Protein AF-A0A4Q7Y1H4-F1 (afdb_monomer_lite)

Structure (mmCIF, N/CA/C/O backbone):
data_AF-A0A4Q7Y1H4-F1
#
_entry.id   AF-A0A4Q7Y1H4-F1
#
loop_
_atom_site.group_PDB
_atom_site.id
_atom_site.type_symbol
_atom_site.label_atom_id
_atom_site.label_alt_id
_atom_site.label_comp_id
_atom_site.label_asym_id
_atom_site.label_entity_id
_atom_site.label_seq_id
_atom_site.pdbx_PDB_ins_code
_atom_site.Cartn_x
_atom_site.Cartn_y
_atom_site.Cartn_z
_atom_site.occupancy
_atom_site.B_iso_or_equiv
_atom_site.auth_seq_id
_atom_site.auth_comp_id
_atom_site.auth_asym_id
_atom_site.auth_atom_id
_atom_site.pdbx_PDB_model_num
ATOM 1 N N . MET A 1 1 ? 22.087 -11.534 32.969 1.00 39.31 1 MET A N 1
ATOM 2 C CA . MET A 1 1 ? 20.812 -12.083 32.464 1.00 39.31 1 MET A CA 1
ATOM 3 C C . MET A 1 1 ? 20.820 -11.939 30.952 1.00 39.31 1 MET A C 1
ATOM 5 O O . MET A 1 1 ? 20.678 -10.832 30.457 1.00 39.31 1 MET A O 1
ATOM 9 N N . SER A 1 2 ? 21.146 -13.026 30.251 1.00 43.75 2 SER A N 1
ATOM 10 C CA . SER A 1 2 ? 21.292 -13.069 28.792 1.00 43.75 2 SER A CA 1
ATOM 11 C C . SER A 1 2 ? 19.959 -13.494 28.181 1.00 43.75 2 SER A C 1
ATOM 13 O O . SER A 1 2 ? 19.421 -14.529 28.574 1.00 43.75 2 SER A O 1
ATOM 15 N N . ALA A 1 3 ? 19.403 -12.687 27.278 1.00 41.72 3 ALA A N 1
ATOM 16 C CA . ALA A 1 3 ? 18.187 -13.036 26.556 1.00 41.72 3 ALA A CA 1
ATOM 17 C C . ALA A 1 3 ? 18.523 -14.087 25.488 1.00 41.72 3 ALA A C 1
ATOM 19 O O . ALA A 1 3 ? 19.268 -13.815 24.545 1.00 41.72 3 ALA A O 1
ATOM 20 N N . ALA A 1 4 ? 17.988 -15.295 25.658 1.00 44.00 4 ALA A N 1
ATOM 21 C CA . ALA A 1 4 ? 18.065 -16.349 24.657 1.00 44.00 4 ALA A CA 1
ATOM 22 C C . ALA A 1 4 ? 17.335 -15.901 23.378 1.00 44.00 4 ALA A C 1
ATOM 24 O O . ALA A 1 4 ? 16.190 -15.453 23.435 1.00 44.00 4 ALA A O 1
ATOM 25 N N . ARG A 1 5 ? 18.010 -15.996 22.226 1.00 46.94 5 ARG A N 1
ATOM 26 C CA . ARG A 1 5 ? 17.416 -15.729 20.908 1.00 46.94 5 ARG A CA 1
ATOM 27 C C . ARG A 1 5 ? 16.532 -16.903 20.470 1.00 46.94 5 ARG A C 1
ATOM 29 O O . ARG A 1 5 ? 16.862 -18.057 20.729 1.00 46.94 5 ARG A O 1
ATOM 36 N N . ASP A 1 6 ? 15.432 -16.578 19.795 1.00 50.38 6 ASP A N 1
ATOM 37 C CA . ASP A 1 6 ? 14.450 -17.516 19.236 1.00 50.38 6 ASP A CA 1
ATOM 38 C C . ASP A 1 6 ? 15.092 -18.417 18.150 1.00 50.38 6 ASP A C 1
ATOM 40 O O . ASP A 1 6 ? 15.647 -17.895 17.175 1.00 50.38 6 ASP A O 1
ATOM 44 N N . PRO A 1 7 ? 15.024 -19.758 18.276 1.00 44.44 7 PRO A N 1
ATOM 45 C CA . PRO A 1 7 ? 15.653 -20.702 17.348 1.00 44.44 7 PRO A CA 1
ATOM 46 C C . PRO A 1 7 ? 15.017 -20.742 15.948 1.00 44.44 7 PRO A C 1
ATOM 48 O O . PRO A 1 7 ? 15.552 -21.396 15.054 1.00 44.44 7 PRO A O 1
ATOM 51 N N . ARG A 1 8 ? 13.910 -20.029 15.705 1.00 48.75 8 ARG A N 1
ATOM 52 C CA . ARG A 1 8 ? 13.270 -19.965 14.378 1.00 48.75 8 ARG A CA 1
ATOM 53 C C . ARG A 1 8 ? 14.008 -19.087 13.361 1.00 48.75 8 ARG A C 1
ATOM 55 O O . ARG A 1 8 ? 13.683 -19.147 12.181 1.00 48.75 8 ARG A O 1
ATOM 62 N N . PHE A 1 9 ? 15.025 -18.331 13.781 1.00 45.72 9 PHE A N 1
ATOM 63 C CA . PHE A 1 9 ? 15.788 -17.421 12.912 1.00 45.72 9 PHE A CA 1
ATOM 64 C C . PHE A 1 9 ? 17.183 -17.934 12.496 1.00 45.72 9 PHE A C 1
ATOM 66 O O . PHE A 1 9 ? 17.971 -17.172 11.941 1.00 45.72 9 PHE A O 1
ATOM 73 N N . LEU A 1 10 ? 17.508 -19.214 12.725 1.00 45.69 10 LEU A N 1
ATOM 74 C CA . LEU A 1 10 ? 18.839 -19.789 12.450 1.00 45.69 10 LEU A CA 1
ATOM 75 C C . LEU A 1 10 ? 18.839 -20.883 11.366 1.00 45.69 10 LEU A C 1
ATOM 77 O O . LEU A 1 10 ? 19.361 -21.971 11.580 1.00 45.69 10 LEU A O 1
ATOM 81 N N . ARG A 1 11 ? 18.293 -20.608 10.177 1.00 52.97 11 ARG A N 1
ATOM 82 C CA . ARG A 1 11 ? 18.512 -21.460 8.986 1.00 52.97 11 ARG A CA 1
ATOM 83 C C . ARG A 1 11 ? 18.816 -20.627 7.746 1.00 52.97 11 ARG A C 1
ATOM 85 O O . ARG A 1 11 ? 18.012 -20.561 6.827 1.00 52.97 11 ARG A O 1
ATOM 92 N N . GLY A 1 12 ? 19.957 -19.946 7.750 1.00 42.75 12 GLY A N 1
ATOM 93 C CA . GLY A 1 12 ? 20.416 -19.190 6.579 1.00 42.75 12 GLY A CA 1
ATOM 94 C C . GLY A 1 12 ? 21.907 -19.306 6.273 1.00 42.75 12 GLY A C 1
ATOM 95 O O . GLY A 1 12 ? 22.340 -18.767 5.265 1.00 42.75 12 GLY A O 1
ATOM 96 N N . ALA A 1 13 ? 22.697 -19.981 7.116 1.00 44.09 13 ALA A N 1
ATOM 97 C CA . ALA A 1 13 ? 24.157 -19.992 6.983 1.00 44.09 13 ALA A CA 1
ATOM 98 C C . ALA A 1 13 ? 24.744 -21.300 6.418 1.00 44.09 13 ALA A C 1
ATOM 100 O O . ALA A 1 13 ? 25.906 -21.303 6.043 1.00 44.09 13 ALA A O 1
ATOM 101 N N . GLU A 1 14 ? 23.966 -22.381 6.297 1.00 45.53 14 GLU A N 1
ATOM 102 C CA . GLU A 1 14 ? 24.460 -23.680 5.785 1.00 45.53 14 GLU A CA 1
ATOM 103 C C . GLU A 1 14 ? 24.051 -23.972 4.328 1.00 45.53 14 GLU A C 1
ATOM 105 O O . GLU A 1 14 ? 24.288 -25.061 3.822 1.00 45.53 14 GLU A O 1
ATOM 110 N N . GLN A 1 15 ? 23.444 -23.010 3.623 1.00 48.12 15 GLN A N 1
ATOM 111 C CA . GLN A 1 15 ? 23.017 -23.175 2.221 1.00 48.12 15 GLN A CA 1
ATOM 112 C C . GLN A 1 15 ? 23.932 -22.480 1.200 1.00 48.12 15 GLN A C 1
ATOM 114 O O . GLN A 1 15 ? 23.637 -22.496 0.007 1.00 48.12 15 GLN A O 1
ATOM 119 N N . ALA A 1 16 ? 25.037 -21.878 1.649 1.00 48.56 16 ALA A N 1
ATOM 120 C CA . ALA A 1 16 ? 25.951 -21.138 0.779 1.00 48.56 16 ALA A CA 1
ATOM 121 C C . ALA A 1 16 ? 26.857 -22.040 -0.087 1.00 48.56 16 ALA A C 1
ATOM 123 O O . ALA A 1 16 ? 27.400 -21.558 -1.075 1.00 48.56 16 ALA A O 1
ATOM 124 N N . ASP A 1 17 ? 26.958 -23.339 0.216 1.00 51.78 17 ASP A N 1
ATOM 125 C CA . ASP A 1 17 ? 27.876 -24.264 -0.472 1.00 51.78 17 ASP A CA 1
ATOM 126 C C . ASP A 1 17 ? 27.234 -25.042 -1.644 1.00 51.78 17 ASP A C 1
ATOM 128 O O . ASP A 1 17 ? 27.848 -25.943 -2.209 1.00 51.78 17 ASP A O 1
ATOM 132 N N . ALA A 1 18 ? 25.997 -24.716 -2.038 1.00 55.88 18 ALA A N 1
ATOM 133 C CA . ALA A 1 18 ? 25.226 -25.498 -3.017 1.00 55.88 18 ALA A CA 1
ATOM 134 C C . ALA A 1 18 ? 25.245 -24.955 -4.461 1.00 55.88 18 ALA A C 1
ATOM 136 O O . ALA A 1 18 ? 24.427 -25.381 -5.278 1.00 55.88 18 ALA A O 1
ATOM 137 N N . TYR A 1 19 ? 26.137 -24.016 -4.792 1.00 58.09 19 TYR A N 1
ATOM 138 C CA . TYR A 1 19 ? 26.162 -23.373 -6.110 1.00 58.09 19 TYR A CA 1
ATOM 139 C C . TYR A 1 19 ? 27.551 -23.406 -6.752 1.00 58.09 19 TYR A C 1
ATOM 141 O O . TYR A 1 19 ? 28.560 -23.130 -6.106 1.00 58.09 19 TYR A O 1
ATOM 149 N N . ALA A 1 20 ? 27.589 -23.730 -8.045 1.00 68.44 20 ALA A N 1
ATOM 150 C CA . ALA A 1 20 ? 28.781 -23.633 -8.878 1.00 68.44 20 ALA A CA 1
ATOM 151 C C . ALA A 1 20 ? 29.190 -22.162 -9.100 1.00 68.44 20 ALA A C 1
ATOM 153 O O . ALA A 1 20 ? 28.420 -21.234 -8.847 1.00 68.44 20 ALA A O 1
ATOM 154 N N . ALA A 1 21 ? 30.403 -21.937 -9.617 1.00 69.88 21 ALA A N 1
ATOM 155 C CA . ALA A 1 21 ? 30.944 -20.595 -9.874 1.00 69.88 21 ALA A CA 1
ATOM 156 C C . ALA A 1 21 ? 30.109 -19.753 -10.865 1.00 69.88 21 ALA A C 1
ATOM 158 O O . ALA A 1 21 ? 30.250 -18.533 -10.904 1.00 69.88 21 ALA A O 1
ATOM 159 N N . ASP A 1 22 ? 29.243 -20.391 -11.653 1.00 69.00 22 ASP A N 1
ATOM 160 C CA . ASP A 1 22 ? 28.307 -19.767 -12.592 1.00 69.00 22 ASP A CA 1
ATOM 161 C C . ASP A 1 22 ? 26.877 -19.613 -12.031 1.00 69.00 22 ASP A C 1
ATOM 163 O O . ASP A 1 22 ? 25.984 -19.138 -12.733 1.00 69.00 22 ASP A O 1
ATOM 167 N N . GLY A 1 23 ? 26.650 -19.989 -10.769 1.00 71.56 23 GLY A N 1
ATOM 168 C CA . GLY A 1 23 ? 25.347 -19.919 -10.114 1.00 71.56 23 GLY A CA 1
ATOM 169 C C . GLY A 1 23 ? 24.403 -21.078 -10.446 1.00 71.56 23 GLY A C 1
ATOM 170 O O . GLY A 1 23 ? 23.220 -20.997 -10.109 1.00 71.56 23 GLY A O 1
ATOM 171 N N . ALA A 1 24 ? 24.878 -22.156 -11.077 1.00 69.31 24 ALA A N 1
ATOM 172 C CA . ALA A 1 24 ? 24.085 -23.372 -11.235 1.00 69.31 24 ALA A CA 1
ATOM 173 C C . ALA A 1 24 ? 23.983 -24.142 -9.901 1.00 69.31 24 ALA A C 1
ATOM 175 O O . ALA A 1 24 ? 24.981 -24.243 -9.180 1.00 69.31 24 ALA A O 1
ATOM 176 N N . PRO A 1 25 ? 22.808 -24.697 -9.550 1.00 68.75 25 PRO A N 1
ATOM 177 C CA . PRO A 1 25 ? 22.679 -25.550 -8.375 1.00 68.75 25 PRO A CA 1
ATOM 178 C C . PRO A 1 25 ? 23.510 -26.829 -8.553 1.00 68.75 25 PRO A C 1
ATOM 180 O O . PRO A 1 25 ? 23.514 -27.436 -9.627 1.00 68.75 25 PRO A O 1
ATOM 183 N N . LEU A 1 26 ? 24.202 -27.233 -7.489 1.00 73.25 26 LEU A N 1
ATOM 184 C CA . LEU A 1 26 ? 24.947 -28.486 -7.415 1.00 73.25 26 LEU A CA 1
ATOM 185 C C . LEU A 1 26 ? 24.058 -29.595 -6.840 1.00 73.25 26 LEU A C 1
ATOM 187 O O . LEU A 1 26 ? 23.377 -29.396 -5.833 1.00 73.25 26 LEU A O 1
ATOM 191 N N . VAL A 1 27 ? 24.114 -30.782 -7.443 1.00 76.25 27 VAL A N 1
ATOM 192 C CA . VAL A 1 27 ? 23.596 -32.029 -6.858 1.00 76.25 27 VAL A CA 1
ATOM 193 C C . VAL A 1 27 ? 24.771 -32.998 -6.798 1.00 76.25 27 VAL A C 1
ATOM 195 O O . VAL A 1 27 ? 25.426 -33.230 -7.809 1.00 76.25 27 VAL A O 1
ATOM 198 N N . ASP A 1 28 ? 25.100 -33.485 -5.601 1.00 80.56 28 ASP A N 1
ATOM 199 C CA . ASP A 1 28 ? 26.274 -34.337 -5.336 1.00 80.56 28 ASP A CA 1
ATOM 200 C C . ASP A 1 28 ? 27.623 -33.754 -5.813 1.00 80.56 28 ASP A C 1
ATOM 202 O O . ASP A 1 28 ? 28.561 -34.483 -6.124 1.00 80.56 28 ASP A O 1
ATOM 206 N N . GLY A 1 29 ? 27.741 -32.421 -5.836 1.00 80.00 29 GLY A N 1
ATOM 207 C CA . GLY A 1 29 ? 28.975 -31.713 -6.199 1.00 80.00 29 GLY A CA 1
ATOM 208 C C . GLY A 1 29 ? 29.175 -31.479 -7.699 1.00 80.00 29 GLY A C 1
ATOM 209 O O . GLY A 1 29 ? 30.154 -30.838 -8.070 1.00 80.00 29 GLY A O 1
ATOM 210 N N . GLU A 1 30 ? 28.241 -31.916 -8.547 1.00 68.75 30 GLU A N 1
ATOM 211 C CA . GLU A 1 30 ? 28.292 -31.699 -9.996 1.00 68.75 30 GLU A CA 1
ATOM 212 C C . GLU A 1 30 ? 27.247 -30.654 -10.446 1.00 68.75 30 GLU A C 1
ATOM 214 O O . GLU A 1 30 ? 26.120 -30.636 -9.932 1.00 68.75 30 GLU A O 1
ATOM 219 N N . PRO A 1 31 ? 27.590 -29.756 -11.392 1.00 66.12 31 PRO A N 1
ATOM 220 C CA . PRO A 1 31 ? 26.667 -28.752 -11.910 1.00 66.12 31 PRO A CA 1
ATOM 221 C C . PRO A 1 31 ? 25.562 -29.399 -12.746 1.00 66.12 31 PRO A C 1
ATOM 223 O O . PRO A 1 31 ? 25.819 -30.102 -13.726 1.00 66.12 31 PRO A O 1
ATOM 226 N N . VAL A 1 32 ? 24.308 -29.123 -12.380 1.00 69.44 32 VAL A N 1
ATOM 227 C CA . VAL A 1 32 ? 23.140 -29.615 -13.116 1.00 69.44 32 VAL A CA 1
ATOM 228 C C . VAL A 1 32 ? 23.041 -28.881 -14.456 1.00 69.44 32 VAL A C 1
ATOM 230 O O . VAL A 1 32 ? 22.768 -27.679 -14.505 1.00 69.44 32 VAL A O 1
ATOM 233 N N . ARG A 1 33 ? 23.247 -29.602 -15.565 1.00 62.19 33 ARG A N 1
ATOM 234 C CA . ARG A 1 33 ? 23.010 -29.076 -16.916 1.00 62.19 33 ARG A CA 1
ATOM 235 C C . ARG A 1 33 ? 21.522 -28.776 -17.107 1.00 62.19 33 ARG A C 1
ATOM 237 O O . ARG A 1 33 ? 20.655 -29.553 -16.713 1.00 62.19 33 ARG A O 1
ATOM 244 N N . ARG A 1 34 ? 21.220 -27.615 -17.696 1.00 51.75 34 ARG A N 1
ATOM 245 C CA . ARG A 1 34 ? 19.859 -27.043 -17.808 1.00 51.75 34 ARG A CA 1
ATOM 246 C C . ARG A 1 34 ? 18.886 -27.921 -18.608 1.00 51.75 34 ARG A C 1
ATOM 248 O O . ARG A 1 34 ? 17.677 -27.798 -18.457 1.00 51.75 34 ARG A O 1
ATOM 255 N N . ASP A 1 35 ? 19.432 -28.784 -19.444 1.00 54.84 35 ASP A N 1
ATOM 256 C CA . ASP A 1 35 ? 18.791 -29.758 -20.316 1.00 54.84 35 ASP A CA 1
ATOM 257 C C . ASP A 1 35 ? 18.497 -31.101 -19.614 1.00 54.84 35 ASP A C 1
ATOM 259 O O . ASP A 1 35 ? 17.620 -31.839 -20.061 1.00 54.84 35 ASP A O 1
ATOM 263 N N . ASP A 1 36 ? 19.118 -31.350 -18.456 1.00 49.16 36 ASP A N 1
ATOM 264 C CA . ASP A 1 36 ? 18.938 -32.556 -17.637 1.00 49.16 36 ASP A CA 1
ATOM 265 C C . ASP A 1 36 ? 18.030 -32.330 -16.414 1.00 49.16 36 ASP A C 1
ATOM 267 O O . ASP A 1 36 ? 17.755 -33.263 -15.655 1.00 49.16 36 ASP A O 1
ATOM 271 N N . ALA A 1 37 ? 17.492 -31.116 -16.233 1.00 52.69 37 ALA A N 1
ATOM 272 C CA . ALA A 1 37 ? 16.445 -30.824 -15.253 1.00 52.69 37 ALA A CA 1
ATOM 273 C C . ALA A 1 37 ? 15.099 -31.400 -15.727 1.00 52.69 37 ALA A C 1
ATOM 275 O O . ALA A 1 37 ? 14.127 -30.690 -15.995 1.00 52.69 37 ALA A O 1
ATOM 276 N N . GLY A 1 38 ? 15.052 -32.725 -15.859 1.00 46.00 38 GLY A N 1
ATOM 277 C CA . GLY A 1 38 ? 13.823 -33.469 -16.004 1.00 46.00 38 GLY A CA 1
ATOM 278 C C . GLY A 1 38 ? 12.922 -33.107 -14.838 1.00 46.00 38 GLY A C 1
ATOM 279 O O . GLY A 1 38 ? 13.196 -33.486 -13.702 1.00 46.00 38 GLY A O 1
ATOM 280 N N . PHE A 1 39 ? 11.842 -32.376 -15.126 1.00 55.44 39 PHE A N 1
ATOM 281 C CA . PHE A 1 39 ? 10.747 -32.208 -14.181 1.00 55.44 39 PHE A CA 1
ATOM 282 C C . PHE A 1 39 ? 10.451 -33.570 -13.567 1.00 55.44 39 PHE A C 1
ATOM 284 O O . PHE A 1 39 ? 10.223 -34.539 -14.314 1.00 55.44 39 PHE A O 1
ATOM 291 N N . SER A 1 40 ? 10.482 -33.638 -12.235 1.00 70.19 40 SER A N 1
ATOM 292 C CA . SER A 1 40 ? 10.091 -34.849 -11.529 1.00 70.19 40 SER A CA 1
ATOM 293 C C . SER A 1 40 ? 8.694 -35.251 -11.994 1.00 70.19 40 SER A C 1
ATOM 295 O O . SER A 1 40 ? 7.899 -34.409 -12.422 1.00 70.19 40 SER A O 1
ATOM 297 N N . GLU A 1 41 ? 8.371 -36.538 -11.944 1.00 62.38 41 GLU A N 1
ATOM 298 C CA . GLU A 1 41 ? 7.037 -37.005 -12.328 1.00 62.38 41 GLU A CA 1
ATOM 299 C C . GLU A 1 41 ? 5.939 -36.249 -11.559 1.00 62.38 41 GLU A C 1
ATOM 301 O O . GLU A 1 41 ? 4.934 -35.854 -12.143 1.00 62.38 41 GLU A O 1
ATOM 306 N N . THR A 1 42 ? 6.217 -35.877 -10.307 1.00 59.34 42 THR A N 1
ATOM 307 C CA . THR A 1 42 ? 5.396 -34.979 -9.488 1.00 59.34 42 THR A CA 1
ATOM 308 C C . THR A 1 42 ? 5.281 -33.568 -10.070 1.00 59.34 42 THR A C 1
ATOM 310 O O . THR A 1 42 ? 4.185 -33.028 -10.127 1.00 59.34 42 THR A O 1
ATOM 313 N N . GLN A 1 43 ? 6.363 -32.951 -10.551 1.00 57.91 43 GLN A N 1
ATOM 314 C CA . GLN A 1 43 ? 6.295 -31.627 -11.182 1.00 57.91 43 GLN A CA 1
ATOM 315 C C . GLN A 1 43 ? 5.588 -31.657 -12.544 1.00 57.91 43 GLN A C 1
ATOM 317 O O . GLN A 1 43 ? 4.899 -30.700 -12.888 1.00 57.91 43 GLN A O 1
ATOM 322 N N . ARG A 1 44 ? 5.690 -32.758 -13.302 1.00 65.19 44 ARG A N 1
ATOM 323 C CA . ARG A 1 44 ? 4.889 -32.959 -14.523 1.00 65.19 44 ARG A CA 1
ATOM 324 C C . ARG A 1 44 ? 3.414 -33.160 -14.192 1.00 65.19 44 ARG A C 1
ATOM 326 O O . ARG A 1 44 ? 2.567 -32.631 -14.901 1.00 65.19 44 ARG A O 1
ATOM 333 N N . GLN A 1 45 ? 3.107 -33.869 -13.106 1.00 61.69 45 GLN A N 1
ATOM 334 C CA . GLN A 1 45 ? 1.745 -34.018 -12.592 1.00 61.69 45 GLN A CA 1
ATOM 335 C C . GLN A 1 45 ? 1.178 -32.683 -12.095 1.00 61.69 45 GLN A C 1
ATOM 337 O O . GLN A 1 45 ? 0.018 -32.396 -12.361 1.00 61.69 45 GLN A O 1
ATOM 342 N N . TRP A 1 46 ? 1.990 -31.832 -11.460 1.00 53.91 46 TRP A N 1
ATOM 343 C CA . TRP A 1 46 ? 1.581 -30.485 -11.050 1.00 53.91 46 TRP A CA 1
ATOM 344 C C . TRP A 1 46 ? 1.375 -29.567 -12.255 1.00 53.91 46 TRP A C 1
ATOM 346 O O . TRP A 1 46 ? 0.323 -28.958 -12.355 1.00 53.91 46 TRP A O 1
ATOM 356 N N . ALA A 1 47 ? 2.292 -29.539 -13.228 1.00 54.22 47 ALA A N 1
ATOM 357 C CA . ALA A 1 47 ? 2.117 -28.767 -14.462 1.00 54.22 47 ALA A CA 1
ATOM 358 C C . ALA A 1 47 ? 0.935 -29.264 -15.325 1.00 54.22 47 ALA A C 1
ATOM 360 O O . ALA A 1 47 ? 0.315 -28.481 -16.042 1.00 54.22 47 ALA A O 1
ATOM 361 N N . ALA A 1 48 ? 0.596 -30.556 -15.250 1.00 56.97 48 ALA A N 1
ATOM 362 C CA . ALA A 1 48 ? -0.608 -31.112 -15.862 1.00 56.97 48 ALA A CA 1
ATOM 363 C C . ALA A 1 48 ? -1.888 -30.779 -15.070 1.00 56.97 48 ALA A C 1
ATOM 365 O O . ALA A 1 48 ? -2.938 -30.596 -15.684 1.00 56.97 48 ALA A O 1
ATOM 366 N N . ALA A 1 49 ? -1.804 -30.669 -13.739 1.00 54.59 49 ALA A N 1
ATOM 367 C CA . ALA A 1 49 ? -2.903 -30.273 -12.856 1.00 54.59 49 ALA A CA 1
ATOM 368 C C . ALA A 1 49 ? -3.161 -28.752 -12.843 1.00 54.59 49 ALA A C 1
ATOM 370 O O . ALA A 1 49 ? -4.280 -28.332 -12.564 1.00 54.59 49 ALA A O 1
ATOM 371 N N . ASP A 1 50 ? -2.164 -27.936 -13.201 1.00 43.78 50 ASP A N 1
ATOM 372 C CA . ASP A 1 50 ? -2.246 -26.467 -13.243 1.00 43.78 50 ASP A CA 1
ATOM 373 C C . ASP A 1 50 ? -2.932 -25.932 -14.516 1.00 43.78 50 ASP A C 1
ATOM 375 O O . ASP A 1 50 ? -3.182 -24.734 -14.669 1.00 43.78 50 ASP A O 1
ATOM 379 N N . ARG A 1 51 ? -3.359 -26.827 -15.419 1.00 48.44 51 ARG A N 1
ATOM 380 C CA . ARG A 1 51 ? -4.548 -26.545 -16.228 1.00 48.44 51 ARG A CA 1
ATOM 381 C C . ARG A 1 51 ? -5.746 -26.639 -15.298 1.00 48.44 51 ARG A C 1
ATOM 383 O O . ARG A 1 51 ? -6.431 -27.658 -15.275 1.00 48.44 51 ARG A O 1
ATOM 390 N N . PHE A 1 52 ? -6.006 -25.560 -14.562 1.00 50.91 52 PHE A N 1
ATOM 391 C CA . PHE A 1 52 ? -7.300 -25.333 -13.938 1.00 50.91 52 PHE A CA 1
ATOM 392 C C . PHE A 1 52 ? -8.361 -25.443 -15.034 1.00 50.91 52 PHE A C 1
ATOM 394 O O . PHE A 1 52 ? -8.629 -24.493 -15.774 1.00 50.91 52 PHE A O 1
ATOM 401 N N . TYR A 1 53 ? -8.944 -26.632 -15.171 1.00 51.28 53 TYR A N 1
ATOM 402 C CA . TYR A 1 53 ? -10.218 -26.804 -15.831 1.00 51.28 53 TYR A CA 1
ATOM 403 C C . TYR A 1 53 ? -11.221 -26.111 -14.917 1.00 51.28 53 TYR A C 1
ATOM 405 O O . TYR A 1 53 ? -11.800 -26.719 -14.022 1.00 51.28 53 TYR A O 1
ATOM 413 N N . VAL A 1 54 ? -11.335 -24.794 -15.073 1.00 58.00 54 VAL A N 1
ATOM 414 C CA . VAL A 1 54 ? -12.485 -24.074 -14.553 1.00 58.00 54 VAL A CA 1
ATOM 415 C C . VAL A 1 54 ? -13.635 -24.583 -15.391 1.00 58.00 54 VAL A C 1
ATOM 417 O O . VAL A 1 54 ? -13.621 -24.423 -16.617 1.00 58.00 54 VAL A O 1
ATOM 420 N N . ASP A 1 55 ? -14.575 -25.255 -14.738 1.00 79.44 55 ASP A N 1
ATOM 421 C CA . ASP A 1 55 ? -15.757 -25.750 -15.413 1.00 79.44 55 ASP A CA 1
ATOM 422 C C . ASP A 1 55 ? -16.373 -24.590 -16.230 1.00 79.44 55 ASP A C 1
ATOM 424 O O . ASP A 1 55 ? -16.504 -23.472 -15.712 1.00 79.44 55 ASP A O 1
ATOM 428 N N . PRO A 1 56 ? -16.679 -24.777 -17.527 1.00 83.06 56 PRO A N 1
ATOM 429 C CA . PRO A 1 56 ? -17.202 -23.702 -18.363 1.00 83.06 56 PRO A CA 1
ATOM 430 C C . PRO A 1 56 ? -18.453 -23.030 -17.778 1.00 83.06 56 PRO A C 1
ATOM 432 O O . PRO A 1 56 ? -18.651 -21.828 -17.988 1.00 83.06 56 PRO A O 1
ATOM 435 N N . GLU A 1 57 ? -19.273 -23.766 -17.022 1.00 86.00 57 GLU A N 1
ATOM 436 C CA . GLU A 1 57 ? -20.422 -23.228 -16.300 1.00 86.00 57 GLU A CA 1
ATOM 437 C C . GLU A 1 57 ? -19.992 -22.391 -15.092 1.00 86.00 57 GLU A C 1
ATOM 439 O O . GLU A 1 57 ? -20.539 -21.304 -14.899 1.00 86.00 57 GLU A O 1
ATOM 444 N N . GLU A 1 58 ? -18.974 -22.806 -14.332 1.00 75.62 58 GLU A N 1
ATOM 445 C CA . GLU A 1 58 ? -18.398 -22.000 -13.244 1.00 75.62 58 GLU A CA 1
ATOM 446 C C . GLU A 1 58 ? -17.764 -20.704 -13.768 1.00 75.62 58 GLU A C 1
ATOM 448 O O . GLU A 1 58 ? -18.004 -19.621 -13.225 1.00 75.62 58 GLU A O 1
ATOM 453 N N . ALA A 1 59 ? -17.028 -20.768 -14.880 1.00 72.56 59 ALA A N 1
ATOM 454 C CA . ALA A 1 59 ? -16.456 -19.591 -15.529 1.00 72.56 59 ALA A CA 1
ATOM 455 C C . ALA A 1 59 ? -17.550 -18.637 -16.049 1.00 72.56 59 ALA A C 1
ATOM 457 O O . ALA A 1 59 ? -17.438 -17.409 -15.931 1.00 72.56 59 ALA A O 1
ATOM 458 N N . ALA A 1 60 ? -18.634 -19.181 -16.611 1.00 86.44 60 ALA A N 1
ATOM 459 C CA . ALA A 1 60 ? -19.788 -18.400 -17.047 1.00 86.44 60 ALA A CA 1
ATOM 460 C C . ALA A 1 60 ? -20.553 -17.791 -15.859 1.00 86.44 60 ALA A C 1
ATOM 462 O O . ALA A 1 60 ? -20.965 -16.627 -15.924 1.00 86.44 60 ALA A O 1
ATOM 463 N N . ALA A 1 61 ? -20.701 -18.531 -14.758 1.00 82.25 61 ALA A N 1
ATOM 464 C CA . ALA A 1 61 ? -21.314 -18.064 -13.521 1.00 82.25 61 ALA A CA 1
ATOM 465 C C . ALA A 1 61 ? -20.494 -16.935 -12.884 1.00 82.25 61 ALA A C 1
ATOM 467 O O . ALA A 1 61 ? -21.071 -15.909 -12.520 1.00 82.25 61 ALA A O 1
ATOM 468 N N . ALA A 1 62 ? -19.164 -17.055 -12.848 1.00 70.50 62 ALA A N 1
ATOM 469 C CA . ALA A 1 62 ? -18.258 -16.012 -12.374 1.00 70.50 62 ALA A CA 1
ATOM 470 C C . ALA A 1 62 ? -18.367 -14.736 -13.224 1.00 70.50 62 ALA A C 1
ATOM 472 O O . ALA A 1 62 ? -18.532 -13.642 -12.683 1.00 70.50 62 ALA A O 1
ATOM 473 N N . LYS A 1 63 ? -18.396 -14.858 -14.561 1.00 83.38 63 LYS A N 1
ATOM 474 C CA . LYS A 1 63 ? -18.620 -13.713 -15.468 1.00 83.38 63 LYS A CA 1
ATOM 475 C C . LYS A 1 63 ? -19.995 -13.068 -15.266 1.00 83.38 63 LYS A C 1
ATOM 477 O O . LYS A 1 63 ? -20.115 -11.841 -15.268 1.00 83.38 63 LYS A O 1
ATOM 482 N N . LYS A 1 64 ? -21.047 -13.869 -15.066 1.00 84.25 64 LYS A N 1
ATOM 483 C CA . LYS A 1 64 ? -22.409 -13.378 -14.793 1.00 84.25 64 LYS A CA 1
ATOM 484 C C . LYS A 1 64 ? -22.492 -12.682 -13.432 1.00 84.25 64 LYS A C 1
ATOM 486 O O . LYS A 1 64 ? -23.122 -11.629 -13.338 1.00 84.25 64 LYS A O 1
ATOM 491 N N . ALA A 1 65 ? -21.829 -13.224 -12.412 1.00 71.44 65 ALA A N 1
ATOM 492 C CA . ALA A 1 65 ? -21.704 -12.614 -11.095 1.00 71.44 65 ALA A CA 1
ATOM 493 C C . ALA A 1 65 ? -20.948 -11.284 -11.185 1.00 71.44 65 ALA A C 1
ATOM 495 O O . ALA A 1 65 ? -21.472 -10.274 -10.733 1.00 71.44 65 ALA A O 1
ATOM 496 N N . GLN A 1 66 ? -19.799 -11.242 -11.864 1.00 68.06 66 GLN A N 1
ATOM 497 C CA . GLN A 1 66 ? -19.024 -10.019 -12.087 1.00 68.06 66 GLN A CA 1
ATOM 498 C C . GLN A 1 66 ? -19.849 -8.939 -12.809 1.00 68.06 66 GLN A C 1
ATOM 500 O O . GLN A 1 66 ? -19.843 -7.779 -12.403 1.00 68.06 66 GLN A O 1
ATOM 505 N N . LYS A 1 67 ? -20.620 -9.310 -13.841 1.00 82.94 67 LYS A N 1
ATOM 506 C CA . LYS A 1 67 ? -21.517 -8.383 -14.553 1.00 82.94 67 LYS A CA 1
ATOM 507 C C . LYS A 1 67 ? -22.659 -7.875 -13.664 1.00 82.94 67 LYS A C 1
ATOM 509 O O . LYS A 1 67 ? -22.993 -6.694 -13.718 1.00 82.94 67 LYS A O 1
ATOM 514 N N . ARG A 1 68 ? -23.257 -8.749 -12.847 1.00 76.81 68 ARG A N 1
ATOM 515 C CA . ARG A 1 68 ? -24.296 -8.376 -11.872 1.00 76.81 68 ARG A CA 1
ATOM 516 C C . ARG A 1 68 ? -23.737 -7.431 -10.806 1.00 76.81 68 ARG A C 1
ATOM 518 O O . ARG A 1 68 ? -24.393 -6.447 -10.491 1.00 76.81 68 ARG A O 1
ATOM 525 N N . TRP A 1 69 ? -22.534 -7.702 -10.306 1.00 62.06 69 TRP A N 1
ATOM 526 C CA . TRP A 1 69 ? -21.848 -6.861 -9.329 1.00 62.06 69 TRP A CA 1
ATOM 527 C C . TRP A 1 69 ? -21.511 -5.484 -9.887 1.00 62.06 69 TRP A C 1
ATOM 529 O O . TRP A 1 69 ? -21.817 -4.511 -9.216 1.00 62.06 69 TRP A O 1
ATOM 539 N N . ARG A 1 70 ? -21.013 -5.386 -11.129 1.00 70.81 70 ARG A N 1
ATOM 540 C CA . ARG A 1 70 ? -20.798 -4.089 -11.801 1.00 70.81 70 ARG A CA 1
ATOM 541 C C . ARG A 1 70 ? -22.072 -3.249 -11.871 1.00 70.81 70 ARG A C 1
ATOM 543 O O . ARG A 1 70 ? -22.058 -2.062 -11.588 1.00 70.81 70 ARG A O 1
ATOM 550 N N . ARG A 1 71 ? -23.206 -3.878 -12.184 1.00 77.06 71 ARG A N 1
ATOM 551 C CA . ARG A 1 71 ? -24.492 -3.174 -12.205 1.00 77.06 71 ARG A CA 1
ATOM 552 C C . ARG A 1 71 ? -24.925 -2.707 -10.808 1.00 77.06 71 ARG A C 1
ATOM 554 O O . ARG A 1 71 ? -25.392 -1.584 -10.672 1.00 77.06 71 ARG A O 1
ATOM 561 N N . ILE A 1 72 ? -24.764 -3.547 -9.784 1.00 69.94 72 ILE A N 1
ATOM 562 C CA . ILE A 1 72 ? -25.084 -3.182 -8.393 1.00 69.94 72 ILE A CA 1
ATOM 563 C C . ILE A 1 72 ? -24.147 -2.074 -7.896 1.00 69.94 72 ILE A C 1
ATOM 565 O O . ILE A 1 72 ? -24.613 -1.164 -7.220 1.00 69.94 72 ILE A O 1
ATOM 569 N N . SER A 1 73 ? -22.858 -2.110 -8.248 1.00 68.06 73 SER A N 1
ATOM 570 C CA . SER A 1 73 ? -21.910 -1.051 -7.899 1.00 68.06 73 SER A CA 1
ATOM 571 C C . SER A 1 73 ? -22.242 0.254 -8.607 1.00 68.06 73 SER A C 1
ATOM 573 O O . SER A 1 73 ? -22.174 1.291 -7.969 1.00 68.06 73 SER A O 1
ATOM 575 N N . ASP A 1 74 ? -22.675 0.226 -9.870 1.00 69.88 74 ASP A N 1
ATOM 576 C CA . ASP A 1 74 ? -23.085 1.436 -10.593 1.00 69.88 74 ASP A CA 1
ATOM 577 C C . ASP A 1 74 ? -24.368 2.042 -10.001 1.00 69.88 74 ASP A C 1
ATOM 579 O O . ASP A 1 74 ? -24.446 3.253 -9.798 1.00 69.88 74 ASP A O 1
ATOM 583 N N . GLU A 1 75 ? -25.359 1.210 -9.660 1.00 76.12 75 GLU A N 1
ATOM 584 C CA . GLU A 1 75 ? -26.596 1.639 -8.991 1.00 76.12 75 GLU A CA 1
ATOM 585 C C . GLU A 1 75 ? -26.311 2.169 -7.571 1.00 76.12 75 GLU A C 1
ATOM 587 O O . GLU A 1 75 ? -26.848 3.205 -7.177 1.00 76.12 75 GLU A O 1
ATOM 592 N N . PHE A 1 76 ? -25.414 1.519 -6.820 1.00 59.31 76 PHE A N 1
ATOM 593 C CA . PHE A 1 76 ? -24.970 1.969 -5.499 1.00 59.31 76 PHE A CA 1
ATOM 594 C C . PHE A 1 76 ? -24.155 3.260 -5.583 1.00 59.31 76 PHE A C 1
ATOM 596 O O . PHE A 1 76 ? -24.395 4.173 -4.804 1.00 59.31 76 PHE A O 1
ATOM 603 N N . ARG A 1 77 ? -23.250 3.392 -6.556 1.00 55.50 77 ARG A N 1
ATOM 604 C CA . ARG A 1 77 ? -22.456 4.602 -6.798 1.00 55.50 77 ARG A CA 1
ATOM 605 C C . ARG A 1 77 ? -23.347 5.764 -7.219 1.00 55.50 77 ARG A C 1
ATOM 607 O O . ARG A 1 77 ? -23.198 6.860 -6.692 1.00 55.50 77 ARG A O 1
ATOM 614 N N . ALA A 1 78 ? -24.339 5.524 -8.077 1.00 66.00 78 ALA A N 1
ATOM 615 C CA . ALA A 1 78 ? -25.363 6.510 -8.409 1.00 66.00 78 ALA A CA 1
ATOM 616 C C . ALA A 1 78 ? -26.199 6.907 -7.179 1.00 66.00 78 ALA A C 1
ATOM 618 O O . ALA A 1 78 ? -26.475 8.091 -6.990 1.00 66.00 78 ALA A O 1
ATOM 619 N N . ALA A 1 79 ? -26.554 5.954 -6.312 1.00 61.78 79 ALA A N 1
ATOM 620 C CA . ALA A 1 79 ? -27.282 6.225 -5.074 1.00 61.78 79 ALA A CA 1
ATOM 621 C C . ALA A 1 79 ? -26.429 6.999 -4.055 1.00 61.78 79 ALA A C 1
ATOM 623 O O . ALA A 1 79 ? -26.912 7.961 -3.469 1.00 61.78 79 ALA A O 1
ATOM 624 N N . VAL A 1 80 ? -25.153 6.648 -3.889 1.00 49.22 80 VAL A N 1
ATOM 625 C CA . VAL A 1 80 ? -24.189 7.357 -3.035 1.00 49.22 80 VAL A CA 1
ATOM 626 C C . VAL A 1 80 ? -23.931 8.766 -3.562 1.00 49.22 80 VAL A C 1
ATOM 628 O O . VAL A 1 80 ? -23.902 9.697 -2.770 1.00 49.22 80 VAL A O 1
ATOM 631 N N . LEU A 1 81 ? -23.834 8.969 -4.878 1.00 51.72 81 LEU A N 1
ATOM 632 C CA . LEU A 1 81 ? -23.727 10.302 -5.485 1.00 51.72 81 LEU A CA 1
ATOM 633 C C . LEU A 1 81 ? -25.026 11.116 -5.346 1.00 51.72 81 LEU A C 1
ATOM 635 O O . LEU A 1 81 ? -24.974 12.331 -5.156 1.00 51.72 81 LEU A O 1
ATOM 639 N N . ALA A 1 82 ? -26.194 10.467 -5.393 1.00 57.12 82 ALA A N 1
ATOM 640 C CA . ALA A 1 82 ? -27.488 11.112 -5.169 1.00 57.12 82 ALA A CA 1
ATOM 641 C C . ALA A 1 82 ? -27.706 11.496 -3.692 1.00 57.12 82 ALA A C 1
ATOM 643 O O . ALA A 1 82 ? -28.229 12.573 -3.405 1.00 57.12 82 ALA A O 1
ATOM 644 N N . ILE A 1 83 ? -27.262 10.649 -2.758 1.00 49.06 83 ILE A N 1
ATOM 645 C CA . ILE A 1 83 ? -27.278 10.886 -1.304 1.00 49.06 83 ILE A CA 1
ATOM 646 C C . ILE A 1 83 ? -26.161 11.866 -0.901 1.00 49.06 83 ILE A C 1
ATOM 648 O O . ILE A 1 83 ? -26.328 12.667 0.019 1.00 49.06 83 ILE A O 1
ATOM 652 N N . GLY A 1 84 ? -25.061 11.891 -1.656 1.00 39.88 84 GLY A N 1
ATOM 653 C CA . GLY A 1 84 ? -23.881 12.740 -1.485 1.00 39.88 84 GLY A CA 1
ATOM 654 C C . GLY A 1 84 ? -24.122 14.243 -1.638 1.00 39.88 84 GLY A C 1
ATOM 655 O O . GLY A 1 84 ? -23.194 15.026 -1.465 1.00 39.88 84 GLY A O 1
ATOM 656 N N . ARG A 1 85 ? -25.365 14.682 -1.879 1.00 44.44 85 ARG A N 1
ATOM 657 C CA . ARG A 1 85 ? -25.768 16.081 -1.651 1.00 44.44 85 ARG A CA 1
ATOM 658 C C . ARG A 1 85 ? -25.930 16.442 -0.166 1.00 44.44 85 ARG A C 1
ATOM 660 O O . ARG A 1 85 ? -26.123 17.616 0.130 1.00 44.44 85 ARG A O 1
ATOM 667 N N . LEU A 1 86 ? -25.847 15.479 0.759 1.00 39.44 86 LEU A N 1
ATOM 668 C CA . LEU A 1 86 ? -26.010 15.701 2.206 1.00 39.44 86 LEU A CA 1
ATOM 669 C C . LEU A 1 86 ? -24.884 15.131 3.085 1.00 39.44 86 LEU A C 1
ATOM 671 O O . LEU A 1 86 ? -24.889 15.338 4.296 1.00 39.44 86 LEU A O 1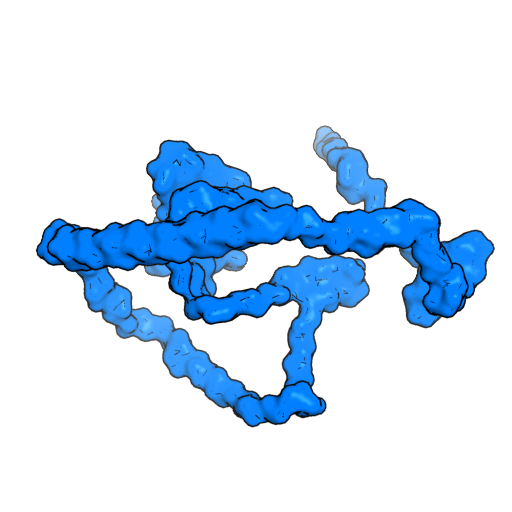
ATOM 675 N N . THR A 1 87 ? -23.872 14.495 2.502 1.00 35.62 87 THR A N 1
ATOM 676 C CA . THR A 1 87 ? -22.615 14.163 3.188 1.00 35.62 87 THR A CA 1
ATOM 677 C C . THR A 1 87 ? -21.509 14.999 2.574 1.00 35.62 87 THR A C 1
ATOM 679 O O . THR A 1 87 ? -21.416 15.061 1.354 1.00 35.62 87 THR A O 1
ATOM 682 N N . HIS A 1 88 ? -20.697 15.659 3.400 1.00 34.34 88 HIS A N 1
ATOM 683 C CA . HIS A 1 88 ? -19.590 16.498 2.949 1.00 34.34 88 HIS A CA 1
ATOM 684 C C . HIS A 1 88 ? -18.711 15.751 1.932 1.00 34.34 88 HIS A C 1
ATOM 686 O O . HIS A 1 88 ? -17.871 14.932 2.297 1.00 34.34 88 HIS A O 1
ATOM 692 N N . TYR A 1 89 ? -18.885 16.079 0.651 1.00 32.28 89 TYR A N 1
ATOM 693 C CA . TYR A 1 89 ? -17.785 16.085 -0.298 1.00 32.28 89 TYR A CA 1
ATOM 694 C C . TYR A 1 89 ? -16.699 16.950 0.348 1.00 32.28 89 TYR A C 1
ATOM 696 O O . TYR A 1 89 ? -17.009 18.023 0.870 1.00 32.28 89 TYR A O 1
ATOM 704 N N . HIS A 1 90 ? -15.456 16.482 0.378 1.00 33.25 90 HIS A N 1
ATOM 705 C CA . HIS A 1 90 ? -14.322 17.321 0.743 1.00 33.25 90 HIS A CA 1
ATOM 706 C C . HIS A 1 90 ? -13.717 17.850 -0.565 1.00 33.25 90 HIS A C 1
ATOM 708 O O . HIS A 1 90 ? -12.774 17.246 -1.074 1.00 33.25 90 HIS A O 1
ATOM 714 N N . PRO A 1 91 ? -14.222 18.966 -1.135 1.00 34.69 91 PRO A N 1
ATOM 715 C CA . PRO A 1 91 ? -13.575 19.647 -2.256 1.00 34.69 91 PRO A CA 1
ATOM 716 C C . PRO A 1 91 ? -12.261 20.335 -1.839 1.00 34.69 91 PRO A C 1
ATOM 718 O O . PRO A 1 91 ? -11.726 21.128 -2.598 1.00 34.69 91 PRO A O 1
ATOM 721 N N . SER A 1 92 ? -11.738 20.048 -0.643 1.00 35.94 92 SER A N 1
ATOM 722 C CA . SER A 1 92 ? -10.589 20.713 -0.034 1.00 35.94 92 SER A CA 1
ATOM 723 C C . SER A 1 92 ? -9.389 19.797 0.220 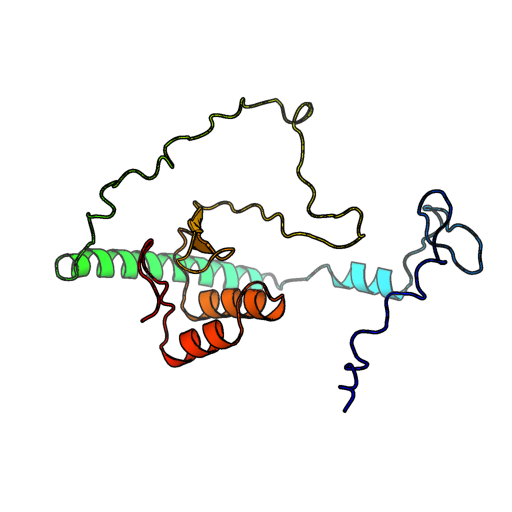1.00 35.94 92 SER A C 1
ATOM 725 O O . SER A 1 92 ? -8.591 20.082 1.108 1.00 35.94 92 SER A O 1
ATOM 727 N N . VAL A 1 93 ? -9.148 18.774 -0.616 1.00 40.84 93 VAL A N 1
ATOM 728 C CA . VAL A 1 93 ? -7.737 18.552 -1.025 1.00 40.84 93 VAL A CA 1
ATOM 729 C C . VAL A 1 93 ? -7.426 19.585 -2.112 1.00 40.84 93 VAL A C 1
ATOM 731 O O . VAL A 1 93 ? -7.055 19.282 -3.239 1.00 40.84 93 VAL A O 1
ATOM 734 N N . ASP A 1 94 ? -7.685 20.835 -1.747 1.00 35.19 94 ASP A N 1
ATOM 735 C CA . ASP A 1 94 ? -7.241 22.031 -2.411 1.00 35.19 94 ASP A CA 1
ATOM 736 C C . ASP A 1 94 ? -5.771 22.113 -2.022 1.00 35.19 94 ASP A C 1
ATOM 738 O O . ASP A 1 94 ? -5.419 22.428 -0.885 1.00 35.19 94 ASP A O 1
ATOM 742 N N . SER A 1 95 ? -4.959 21.576 -2.926 1.00 41.47 95 SER A N 1
ATOM 743 C CA . SER A 1 95 ? -3.563 21.887 -3.209 1.00 41.47 95 SER A CA 1
ATOM 744 C C . SER A 1 95 ? -2.890 22.943 -2.322 1.00 41.47 95 SER A C 1
ATOM 746 O O . SER A 1 95 ? -2.382 23.951 -2.812 1.00 41.47 95 SER A O 1
ATOM 748 N N . GLN A 1 96 ? -2.733 22.674 -1.027 1.00 35.47 96 GLN A N 1
ATOM 749 C CA . GLN A 1 96 ? -1.530 23.121 -0.343 1.00 35.47 96 GLN A CA 1
ATOM 750 C C . GLN A 1 96 ? -0.399 22.252 -0.876 1.00 35.47 96 GLN A C 1
ATOM 752 O O . GLN A 1 96 ? -0.120 21.153 -0.404 1.00 35.47 96 GLN A O 1
ATOM 757 N N . THR A 1 97 ? 0.153 22.759 -1.971 1.00 40.56 97 THR A N 1
ATOM 758 C CA . THR A 1 97 ? 1.277 22.283 -2.760 1.00 40.56 97 THR A CA 1
ATOM 759 C C . THR A 1 97 ? 2.442 21.836 -1.877 1.00 40.56 97 THR A C 1
ATOM 761 O O . THR A 1 97 ? 3.397 22.577 -1.648 1.00 40.56 97 THR A O 1
ATOM 764 N N . TYR A 1 98 ? 2.433 20.576 -1.454 1.00 38.44 98 TYR A N 1
ATOM 765 C CA . TYR A 1 98 ? 3.644 19.791 -1.642 1.00 38.44 98 TYR A CA 1
ATOM 766 C C . TYR A 1 98 ? 3.827 19.693 -3.159 1.00 38.44 98 TYR A C 1
ATOM 768 O O . TYR A 1 98 ? 2.848 19.386 -3.836 1.00 38.44 98 TYR A O 1
ATOM 776 N N . PRO A 1 99 ? 5.001 19.997 -3.733 1.00 42.81 99 PRO A N 1
ATOM 777 C CA . PRO A 1 99 ? 5.207 19.903 -5.173 1.00 42.81 99 PRO A CA 1
ATOM 778 C C . PRO A 1 99 ? 5.229 18.427 -5.614 1.00 42.81 99 PRO A C 1
ATOM 780 O O . PRO A 1 99 ? 6.271 17.897 -5.989 1.00 42.81 99 PRO A O 1
ATOM 783 N N . VAL A 1 100 ? 4.075 17.757 -5.568 1.00 46.78 100 VAL A N 1
ATOM 784 C CA . VAL A 1 100 ? 3.789 16.511 -6.293 1.00 46.78 100 VAL A CA 1
ATOM 785 C C . VAL A 1 100 ? 3.628 16.780 -7.793 1.00 46.78 100 VAL A C 1
ATOM 787 O O . VAL A 1 100 ? 3.740 15.864 -8.598 1.00 46.78 100 VAL A O 1
ATOM 790 N N . ASP A 1 101 ? 3.508 18.054 -8.181 1.00 44.41 101 ASP A N 1
ATOM 791 C CA . ASP A 1 101 ? 3.438 18.514 -9.572 1.00 44.41 101 ASP A CA 1
ATOM 792 C C . ASP A 1 101 ? 4.772 18.418 -10.319 1.00 44.41 101 ASP A C 1
ATOM 794 O O . ASP A 1 101 ? 4.836 18.707 -11.516 1.00 44.41 101 ASP A O 1
ATOM 798 N N . ARG A 1 102 ? 5.846 17.939 -9.675 1.00 45.81 102 ARG A N 1
ATOM 799 C CA . ARG A 1 102 ? 6.931 17.321 -10.441 1.00 45.81 102 ARG A CA 1
ATOM 800 C C . ARG A 1 102 ? 6.453 15.954 -10.914 1.00 45.81 102 ARG A C 1
ATOM 802 O O . ARG A 1 102 ? 6.993 14.922 -10.528 1.00 45.81 102 ARG A O 1
ATOM 809 N N . VAL A 1 103 ? 5.474 15.971 -11.817 1.00 51.69 103 VAL A N 1
ATOM 810 C CA . VAL A 1 103 ? 5.355 14.946 -12.842 1.00 51.69 103 VAL A CA 1
ATOM 811 C C . VAL A 1 103 ? 6.693 14.993 -13.559 1.00 51.69 103 VAL A C 1
ATOM 813 O O . VAL A 1 103 ? 6.925 15.830 -14.434 1.00 51.69 103 VAL A O 1
ATOM 816 N N . PHE A 1 104 ? 7.626 14.152 -13.118 1.00 50.84 104 PHE A N 1
ATOM 817 C CA . PHE A 1 104 ? 8.809 13.865 -13.894 1.00 50.84 104 PHE A CA 1
ATOM 818 C C . PHE A 1 104 ? 8.269 13.254 -15.178 1.00 50.84 104 PHE A C 1
ATOM 820 O O . PHE A 1 104 ? 7.911 12.080 -15.220 1.00 50.84 104 PHE A O 1
ATOM 827 N N . LYS A 1 105 ? 8.128 14.082 -16.217 1.00 62.12 105 LYS A N 1
ATOM 828 C CA . LYS A 1 105 ? 7.957 13.599 -17.579 1.00 62.12 105 LYS A CA 1
ATOM 829 C C . LYS A 1 105 ? 9.277 12.942 -17.936 1.00 62.12 105 LYS A C 1
ATOM 831 O O . LYS A 1 105 ? 10.167 13.576 -18.497 1.00 62.12 105 LYS A O 1
ATOM 836 N N . LEU A 1 106 ? 9.431 11.699 -17.495 1.00 72.69 106 LEU A N 1
ATOM 837 C CA . LEU A 1 106 ? 10.499 10.848 -17.966 1.00 72.69 106 LEU A CA 1
ATOM 838 C C . LEU A 1 106 ? 10.315 10.712 -19.482 1.00 72.69 106 LEU A C 1
ATOM 840 O O . LEU A 1 106 ? 9.173 10.663 -19.956 1.00 72.69 106 LEU A O 1
ATOM 844 N N . PRO A 1 107 ? 11.407 10.724 -20.258 1.00 81.12 107 PRO A N 1
ATOM 845 C CA . PRO A 1 107 ? 11.308 10.482 -21.685 1.00 81.12 107 PRO A CA 1
ATOM 846 C C . PRO A 1 107 ? 10.659 9.113 -21.907 1.00 81.12 107 PRO A C 1
ATOM 848 O O . PRO A 1 107 ? 11.045 8.126 -21.281 1.00 81.12 107 PRO A O 1
ATOM 851 N N . VAL A 1 108 ? 9.660 9.063 -22.788 1.00 81.94 108 VAL A N 1
ATOM 852 C CA . VAL A 1 108 ? 9.122 7.792 -23.274 1.00 81.94 108 VAL A CA 1
ATOM 853 C C . VAL A 1 108 ? 10.157 7.235 -24.241 1.00 81.94 108 VAL A C 1
ATOM 855 O O . VAL A 1 108 ? 10.389 7.827 -25.294 1.00 81.94 108 VAL A O 1
ATOM 858 N N . VAL A 1 109 ? 10.804 6.139 -23.856 1.00 87.19 109 VAL A N 1
ATOM 859 C CA . VAL A 1 109 ? 11.768 5.420 -24.697 1.00 87.19 109 VAL A CA 1
ATOM 860 C C . VAL A 1 109 ? 11.106 4.182 -25.309 1.00 87.19 109 VAL A C 1
ATOM 862 O O . VAL A 1 109 ? 10.166 3.643 -24.715 1.00 87.19 109 VAL A O 1
ATOM 865 N N . PRO A 1 110 ? 11.554 3.728 -26.491 1.00 85.56 110 PRO A N 1
ATOM 866 C CA . PRO A 1 110 ? 11.188 2.424 -27.032 1.00 85.56 110 PRO A CA 1
ATOM 867 C C . PRO A 1 110 ? 11.422 1.291 -26.023 1.00 85.56 110 PRO A C 1
ATOM 869 O O . PRO A 1 110 ? 12.316 1.362 -25.181 1.00 85.56 110 PRO A O 1
ATOM 872 N N . ALA A 1 111 ? 10.611 0.234 -26.098 1.00 78.38 111 ALA A N 1
ATOM 873 C CA . ALA A 1 111 ? 10.673 -0.870 -25.136 1.00 78.38 111 ALA A CA 1
ATOM 874 C C . ALA A 1 111 ? 12.022 -1.614 -25.159 1.00 78.38 111 ALA A C 1
ATOM 876 O O . ALA A 1 111 ? 12.458 -2.123 -24.132 1.00 78.38 111 ALA A O 1
ATOM 877 N N . ASP A 1 112 ? 12.690 -1.650 -26.310 1.00 83.94 112 ASP A N 1
ATOM 878 C CA . ASP A 1 112 ? 14.027 -2.216 -26.509 1.00 83.94 112 ASP A CA 1
ATOM 879 C C . ASP A 1 112 ? 15.161 -1.335 -25.957 1.00 83.94 112 ASP A C 1
ATOM 881 O O . ASP A 1 112 ? 16.280 -1.814 -25.784 1.00 83.94 112 ASP A O 1
ATOM 885 N N . GLU A 1 113 ? 14.864 -0.083 -25.607 1.00 82.12 113 GLU A N 1
ATOM 886 C CA . GLU A 1 113 ? 15.779 0.857 -24.947 1.00 82.12 113 GLU A CA 1
ATOM 887 C C . GLU A 1 113 ? 15.434 1.069 -23.458 1.00 82.12 113 GLU A C 1
ATOM 889 O O . GLU A 1 113 ? 16.107 1.826 -22.751 1.00 82.12 113 GLU A O 1
ATOM 894 N N . ALA A 1 114 ? 14.371 0.428 -22.960 1.00 77.00 114 ALA A N 1
ATOM 895 C CA . ALA A 1 114 ? 13.874 0.640 -21.610 1.00 77.00 114 ALA A CA 1
ATOM 896 C C . ALA A 1 114 ? 14.733 -0.081 -20.559 1.00 77.00 114 ALA A C 1
ATOM 898 O O . ALA A 1 114 ? 14.986 -1.283 -20.632 1.00 77.00 114 ALA A O 1
ATOM 899 N N . ASN A 1 115 ? 15.111 0.651 -19.510 1.00 80.75 115 ASN A N 1
ATOM 900 C CA . ASN A 1 115 ? 15.648 0.041 -18.297 1.00 80.75 115 ASN A CA 1
ATOM 901 C C . ASN A 1 115 ? 14.499 -0.548 -17.466 1.00 80.75 115 ASN A C 1
ATOM 903 O O . ASN A 1 115 ? 13.482 0.113 -17.255 1.00 80.75 115 ASN A O 1
ATOM 907 N N . VAL A 1 116 ? 14.681 -1.765 -16.950 1.00 83.56 116 VAL A N 1
ATOM 908 C CA . VAL A 1 116 ? 13.709 -2.437 -16.074 1.00 83.56 116 VAL A CA 1
ATOM 909 C C . VAL A 1 116 ? 14.224 -2.433 -14.638 1.00 83.56 116 VAL A C 1
ATOM 911 O O . VAL A 1 116 ? 15.388 -2.743 -14.383 1.00 83.56 116 VAL A O 1
ATOM 914 N N . ALA A 1 117 ? 13.351 -2.106 -13.685 1.00 85.44 117 ALA A N 1
ATOM 915 C CA . ALA A 1 117 ? 13.628 -2.302 -12.268 1.00 85.44 117 ALA A CA 1
ATOM 916 C C . ALA A 1 117 ? 13.277 -3.743 -11.867 1.00 85.44 117 ALA A C 1
ATOM 918 O O . ALA A 1 117 ? 12.163 -4.206 -12.103 1.00 85.44 117 ALA A O 1
ATOM 919 N N . SER A 1 118 ? 14.224 -4.453 -11.252 1.00 90.56 118 SER A N 1
ATOM 920 C CA . SER A 1 118 ? 14.001 -5.806 -10.734 1.00 90.56 118 SER A CA 1
ATOM 921 C C . SER A 1 118 ? 13.611 -5.767 -9.260 1.00 90.56 118 SER A C 1
ATOM 923 O O . SER A 1 118 ? 14.163 -4.984 -8.487 1.00 90.56 118 SER A O 1
ATOM 925 N N . SER A 1 119 ? 12.709 -6.660 -8.853 1.00 92.00 119 SER A N 1
ATOM 926 C CA . SER A 1 119 ? 12.445 -6.919 -7.435 1.00 92.00 119 SER A CA 1
ATOM 927 C C . SER A 1 119 ? 13.565 -7.726 -6.769 1.00 92.00 119 SER A C 1
ATOM 929 O O . SER A 1 119 ? 13.691 -7.678 -5.550 1.00 92.00 119 SER A O 1
ATOM 931 N N . LEU A 1 120 ? 14.372 -8.473 -7.533 1.00 92.94 120 LEU A N 1
ATOM 932 C CA . LEU A 1 120 ? 15.415 -9.358 -7.008 1.00 92.94 120 LEU A CA 1
ATOM 933 C C . LEU A 1 120 ? 16.639 -8.561 -6.530 1.00 92.94 120 LEU A C 1
ATOM 935 O O . LEU A 1 120 ? 17.270 -7.835 -7.296 1.00 92.94 120 LEU A O 1
ATOM 939 N N . LEU A 1 121 ? 16.997 -8.746 -5.264 1.00 89.50 121 LEU A N 1
ATOM 940 C CA . LEU A 1 121 ? 18.177 -8.179 -4.618 1.00 89.50 121 LEU A CA 1
ATOM 941 C C . LEU A 1 121 ? 19.400 -9.088 -4.826 1.00 89.50 121 LEU A C 1
ATOM 943 O O . LEU A 1 121 ? 19.264 -10.299 -4.986 1.00 89.50 121 LEU A O 1
ATOM 947 N N . THR A 1 122 ? 20.612 -8.529 -4.718 1.00 90.00 122 THR A N 1
ATOM 948 C CA . THR A 1 122 ? 21.898 -9.277 -4.784 1.00 90.00 122 THR A CA 1
ATOM 949 C C . THR A 1 122 ? 21.970 -10.424 -3.769 1.00 90.00 122 THR A C 1
ATOM 951 O O . THR A 1 122 ? 22.501 -11.494 -4.024 1.00 90.00 122 THR A O 1
ATOM 954 N N . ASN A 1 123 ? 21.325 -10.165 -2.643 1.00 89.06 123 ASN A N 1
ATOM 955 C CA . ASN A 1 123 ? 20.614 -11.046 -1.741 1.00 89.06 123 ASN A CA 1
ATOM 956 C C . ASN A 1 123 ? 20.118 -12.459 -2.078 1.00 89.06 123 ASN A C 1
ATOM 958 O O . ASN A 1 123 ? 20.021 -13.310 -1.196 1.00 89.06 123 ASN A O 1
ATOM 962 N N . GLY A 1 124 ? 19.567 -12.614 -3.280 1.00 92.62 124 GLY A N 1
ATOM 963 C CA . GLY A 1 124 ? 18.564 -13.644 -3.564 1.00 92.62 124 GLY A CA 1
ATOM 964 C C . GLY A 1 124 ? 17.168 -13.381 -2.962 1.00 92.62 124 GLY A C 1
ATOM 965 O O . GLY A 1 124 ? 16.257 -14.167 -3.199 1.00 92.62 124 GLY A O 1
ATOM 966 N N . ARG A 1 125 ? 16.953 -12.299 -2.191 1.00 94.69 125 ARG A N 1
ATOM 967 C CA . ARG A 1 125 ? 15.619 -11.908 -1.676 1.00 94.69 125 ARG A CA 1
ATOM 968 C C . ARG A 1 125 ? 14.953 -10.880 -2.587 1.00 94.69 125 ARG A C 1
ATOM 970 O O . ARG A 1 125 ? 15.617 -10.288 -3.426 1.00 94.69 125 ARG A O 1
ATOM 977 N N . HIS A 1 126 ? 13.663 -10.616 -2.375 1.00 95.25 126 HIS A N 1
ATOM 978 C CA . HIS A 1 126 ? 12.922 -9.612 -3.139 1.00 95.25 126 HIS A CA 1
ATOM 979 C C . HIS A 1 126 ? 12.574 -8.368 -2.312 1.00 95.25 126 HIS A C 1
ATOM 981 O O . HIS A 1 126 ? 12.141 -8.481 -1.165 1.00 95.25 126 HIS A O 1
ATOM 987 N N . ALA A 1 127 ? 12.715 -7.191 -2.924 1.00 94.38 127 ALA A N 1
ATOM 988 C CA . ALA A 1 127 ? 12.010 -5.974 -2.536 1.00 94.38 127 ALA A CA 1
ATOM 989 C C . ALA A 1 127 ? 10.767 -5.827 -3.433 1.00 94.38 127 ALA A C 1
ATOM 991 O O . ALA A 1 127 ? 10.900 -5.985 -4.649 1.00 94.38 127 ALA A O 1
ATOM 992 N N . PRO A 1 128 ? 9.564 -5.556 -2.892 1.00 94.31 128 PRO A N 1
ATOM 993 C CA . PRO A 1 128 ? 8.363 -5.453 -3.716 1.00 94.31 128 PRO A CA 1
ATOM 994 C C . PRO A 1 128 ? 8.507 -4.390 -4.814 1.00 94.31 128 PRO A C 1
ATOM 996 O O . PRO A 1 128 ? 8.679 -3.208 -4.524 1.00 94.31 128 PRO A O 1
ATOM 999 N N . ALA A 1 129 ? 8.410 -4.826 -6.069 1.00 93.94 129 ALA A N 1
ATOM 1000 C CA . ALA A 1 129 ? 8.259 -3.978 -7.245 1.00 93.94 129 ALA A CA 1
ATOM 1001 C C . ALA A 1 129 ? 6.952 -4.408 -7.915 1.00 9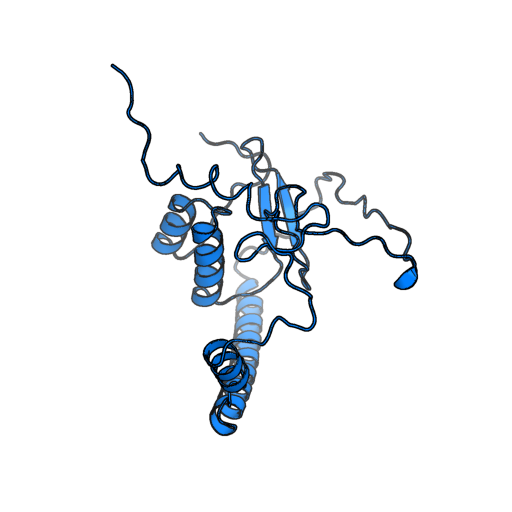3.94 129 ALA A C 1
ATOM 1003 O O . ALA A 1 129 ? 6.886 -5.484 -8.508 1.00 93.94 129 ALA A O 1
ATOM 1004 N N . ILE A 1 130 ? 5.892 -3.629 -7.701 1.00 94.06 130 ILE A N 1
ATOM 1005 C CA . ILE A 1 130 ? 4.525 -3.981 -8.092 1.00 94.06 130 ILE A CA 1
ATOM 1006 C C . ILE A 1 130 ? 4.078 -2.996 -9.162 1.00 94.06 130 ILE A C 1
ATOM 1008 O O . ILE A 1 130 ? 4.122 -1.786 -8.942 1.00 94.06 130 ILE A O 1
ATOM 1012 N N . ASP A 1 131 ? 3.645 -3.536 -10.294 1.00 94.12 131 ASP A N 1
ATOM 1013 C CA . ASP A 1 131 ? 2.942 -2.779 -11.319 1.00 94.12 131 ASP A CA 1
ATOM 1014 C C . ASP A 1 131 ? 1.481 -2.609 -10.888 1.00 94.12 131 ASP A C 1
ATOM 1016 O O . ASP A 1 131 ? 0.806 -3.591 -10.566 1.00 94.12 131 ASP A O 1
ATOM 1020 N N . VAL A 1 132 ? 1.019 -1.362 -10.786 1.00 94.25 132 VAL A N 1
ATOM 1021 C CA . VAL A 1 132 ? -0.345 -1.036 -10.357 1.00 94.25 132 VAL A CA 1
ATOM 1022 C C . VAL A 1 132 ? -1.020 -0.270 -11.481 1.00 94.25 132 VAL A C 1
ATOM 1024 O O . VAL A 1 132 ? -0.695 0.886 -11.732 1.00 94.25 132 VAL A O 1
ATOM 1027 N N . ASP A 1 133 ? -2.017 -0.894 -12.104 1.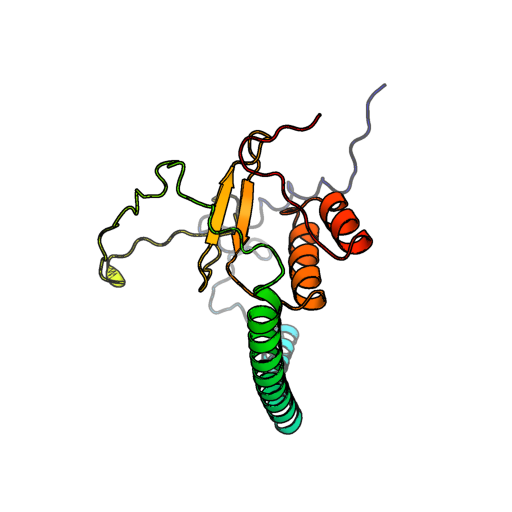00 94.69 133 ASP A N 1
ATOM 1028 C CA . ASP A 1 133 ? -2.776 -0.328 -13.231 1.00 94.69 133 ASP A CA 1
ATOM 1029 C C . ASP A 1 133 ? -3.703 0.845 -12.848 1.00 94.69 133 ASP A C 1
ATOM 1031 O O . ASP A 1 133 ? -4.485 1.336 -13.664 1.00 94.69 133 ASP A O 1
ATOM 1035 N N . LEU A 1 134 ? -3.671 1.272 -11.585 1.00 94.06 134 LEU A N 1
ATOM 1036 C CA . LEU A 1 134 ? -4.549 2.282 -11.001 1.00 94.06 134 LEU A CA 1
ATOM 1037 C C . LEU A 1 134 ? -3.724 3.445 -10.437 1.00 94.06 134 LEU A C 1
ATOM 1039 O O . LEU A 1 134 ? -2.581 3.241 -10.025 1.00 94.06 134 LEU A O 1
ATOM 1043 N N . PRO A 1 135 ? -4.294 4.661 -10.350 1.00 94.75 135 PRO A N 1
ATOM 1044 C CA . PRO A 1 135 ? -3.638 5.766 -9.664 1.00 94.75 135 PRO A CA 1
ATOM 1045 C C . PRO A 1 135 ? -3.292 5.405 -8.213 1.00 94.75 135 PRO A C 1
ATOM 1047 O O . PRO A 1 135 ? -4.131 4.900 -7.460 1.00 94.75 135 PRO A O 1
ATOM 1050 N N . VAL A 1 136 ? -2.050 5.687 -7.814 1.00 95.81 136 VAL A N 1
ATOM 1051 C CA . VAL A 1 136 ? -1.561 5.479 -6.447 1.00 95.81 136 VAL A CA 1
ATOM 1052 C C . VAL A 1 136 ? -0.860 6.717 -5.910 1.00 95.81 136 VAL A C 1
ATOM 1054 O O . VAL A 1 136 ? -0.170 7.435 -6.635 1.00 95.81 136 VAL A O 1
ATOM 1057 N N . HIS A 1 137 ? -0.990 6.937 -4.606 1.00 93.44 137 HIS A N 1
ATOM 1058 C CA . HIS A 1 137 ? -0.304 8.003 -3.891 1.00 93.44 137 HIS A CA 1
ATOM 1059 C C . HIS A 1 137 ? 0.366 7.441 -2.641 1.00 93.44 137 HIS A C 1
ATOM 1061 O O . HIS A 1 137 ? -0.302 6.919 -1.751 1.00 93.44 137 HIS A O 1
ATOM 1067 N N . ALA A 1 138 ? 1.686 7.586 -2.551 1.00 94.44 138 ALA A N 1
ATOM 1068 C CA . ALA A 1 138 ? 2.435 7.326 -1.330 1.00 94.44 138 ALA A CA 1
ATOM 1069 C C . ALA A 1 138 ? 2.748 8.663 -0.649 1.00 94.44 138 ALA A C 1
ATOM 1071 O O . ALA A 1 138 ? 3.493 9.481 -1.186 1.00 94.44 138 ALA A O 1
ATOM 1072 N N . VAL A 1 139 ? 2.163 8.895 0.525 1.00 92.38 139 VAL A N 1
ATOM 1073 C CA . VAL A 1 139 ? 2.345 10.136 1.289 1.00 92.38 139 VAL A CA 1
ATOM 1074 C C . VAL A 1 139 ? 3.085 9.824 2.587 1.00 92.38 139 VAL A C 1
ATOM 1076 O O . VAL A 1 139 ? 2.642 8.936 3.318 1.00 92.38 139 VAL A O 1
ATOM 1079 N N . PRO A 1 140 ? 4.177 10.531 2.926 1.00 91.81 140 PRO A N 1
ATOM 1080 C CA . PRO A 1 140 ? 4.865 10.330 4.196 1.00 91.81 140 PRO A CA 1
ATOM 1081 C C . PRO A 1 140 ? 3.913 10.465 5.391 1.00 91.81 140 PRO A C 1
ATOM 1083 O O . PRO A 1 140 ? 3.097 11.386 5.455 1.00 91.81 140 PRO A O 1
ATOM 1086 N N . SER A 1 141 ? 4.017 9.548 6.351 1.00 91.25 141 SER A N 1
ATOM 1087 C CA . SER A 1 141 ? 3.265 9.636 7.604 1.00 91.25 141 SER A CA 1
ATOM 1088 C C . SER A 1 141 ? 3.960 10.580 8.597 1.00 91.25 141 SER A C 1
ATOM 1090 O O . SER A 1 141 ? 5.110 10.974 8.407 1.00 91.25 141 SER A O 1
ATOM 1092 N N . SER A 1 142 ? 3.302 10.889 9.719 1.00 88.75 142 SER A N 1
ATOM 1093 C CA . SER A 1 142 ? 3.932 11.617 10.832 1.00 88.75 142 SER A CA 1
ATOM 1094 C C . SER A 1 142 ? 5.080 10.845 11.502 1.00 88.75 142 SER A C 1
ATOM 1096 O O . SER A 1 142 ? 5.855 11.427 12.255 1.00 88.75 142 SER A O 1
ATOM 1098 N N . THR A 1 143 ? 5.152 9.525 11.309 1.00 87.75 143 THR A N 1
ATOM 1099 C CA . THR A 1 143 ? 6.220 8.677 11.844 1.00 87.75 143 THR A CA 1
ATOM 1100 C C . THR A 1 143 ? 7.328 8.543 10.790 1.00 87.75 143 THR A C 1
ATOM 1102 O O . THR A 1 143 ? 7.048 8.050 9.691 1.00 87.75 143 THR A O 1
ATOM 1105 N N . PRO A 1 144 ? 8.575 8.962 11.090 1.00 90.19 144 PRO A N 1
ATOM 1106 C CA . PRO A 1 144 ? 9.686 8.878 10.144 1.00 90.19 144 PRO A CA 1
ATOM 1107 C C . PRO A 1 144 ? 9.878 7.463 9.596 1.00 90.19 144 PRO A C 1
ATOM 1109 O O . PRO A 1 144 ? 9.876 6.499 10.354 1.00 90.19 144 PRO A O 1
ATOM 1112 N N . GLY A 1 145 ? 10.043 7.347 8.278 1.00 90.44 145 GLY A N 1
ATOM 1113 C CA . GLY A 1 145 ? 10.225 6.061 7.595 1.00 90.44 145 GLY A CA 1
ATOM 1114 C C . GLY A 1 145 ? 8.932 5.314 7.250 1.00 90.44 145 GLY A C 1
ATOM 1115 O O . GLY A 1 145 ? 8.998 4.307 6.555 1.00 90.44 145 GLY A O 1
ATOM 1116 N N . HIS A 1 146 ? 7.761 5.811 7.659 1.00 92.06 146 HIS A N 1
ATOM 1117 C CA . HIS A 1 146 ? 6.467 5.225 7.298 1.00 92.06 146 HIS A CA 1
ATOM 1118 C C . HIS A 1 146 ? 5.728 6.100 6.286 1.00 92.06 146 HIS A C 1
ATOM 1120 O O . HIS A 1 146 ? 5.840 7.328 6.303 1.00 92.06 146 HIS A O 1
ATOM 1126 N N . SER A 1 147 ? 4.930 5.469 5.429 1.00 94.94 147 SER A N 1
ATOM 1127 C CA . SER A 1 147 ? 4.101 6.141 4.427 1.00 94.94 147 SER A CA 1
ATOM 1128 C C . SER A 1 147 ? 2.678 5.592 4.438 1.00 94.94 147 SER A C 1
ATOM 1130 O O . SER A 1 147 ? 2.444 4.434 4.774 1.00 94.94 147 SER A O 1
ATOM 1132 N N . HIS A 1 148 ? 1.729 6.441 4.070 1.00 95.62 148 HIS A N 1
ATOM 1133 C CA . HIS A 1 148 ? 0.353 6.090 3.759 1.00 95.62 148 HIS A CA 1
ATOM 1134 C C . HIS A 1 148 ? 0.249 5.823 2.257 1.00 95.62 148 HIS A C 1
ATOM 1136 O O . HIS A 1 148 ? 0.592 6.696 1.462 1.00 95.62 148 HIS A O 1
ATOM 1142 N N . LEU A 1 149 ? -0.209 4.629 1.880 1.00 95.75 149 LEU A N 1
ATOM 1143 C CA . LEU A 1 149 ? -0.487 4.271 0.492 1.00 95.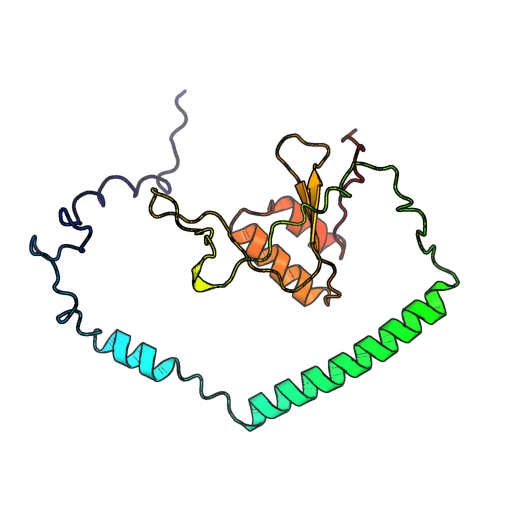75 149 LEU A CA 1
ATOM 1144 C C . LEU A 1 149 ? -1.989 4.401 0.232 1.00 95.75 149 LEU A C 1
ATOM 1146 O O . LEU A 1 149 ? -2.790 3.705 0.854 1.00 95.75 149 LEU A O 1
ATOM 1150 N N . TYR A 1 150 ? -2.351 5.276 -0.697 1.00 95.88 150 TYR A N 1
ATOM 1151 C CA . TYR A 1 150 ? -3.700 5.407 -1.230 1.00 95.88 150 TYR A CA 1
ATOM 1152 C C . TYR A 1 150 ? -3.720 4.803 -2.631 1.00 95.88 150 TYR A C 1
ATOM 1154 O O . TYR A 1 150 ? -2.883 5.155 -3.459 1.00 95.88 150 TYR A O 1
ATOM 1162 N N . ILE A 1 151 ? -4.661 3.897 -2.882 1.00 96.81 151 ILE A N 1
ATOM 1163 C CA . ILE A 1 151 ? -4.913 3.302 -4.197 1.00 96.81 151 ILE A CA 1
ATOM 1164 C C . ILE A 1 151 ? -6.316 3.747 -4.594 1.00 96.81 151 ILE A C 1
ATOM 1166 O O . ILE A 1 151 ? -7.252 3.532 -3.821 1.00 96.81 151 ILE A O 1
ATOM 1170 N N . ASP A 1 152 ? -6.463 4.380 -5.755 1.00 95.56 152 ASP A N 1
ATOM 1171 C CA . ASP A 1 152 ? -7.747 4.899 -6.235 1.00 95.56 152 ASP A CA 1
ATOM 1172 C C . ASP A 1 152 ? -8.614 3.762 -6.806 1.00 95.56 152 ASP A C 1
ATOM 1174 O O . ASP A 1 152 ? -8.775 3.589 -8.015 1.00 95.56 152 ASP A O 1
ATOM 1178 N N . ALA A 1 153 ? -9.095 2.907 -5.899 1.00 95.94 153 ALA A N 1
ATOM 1179 C CA . ALA A 1 153 ? -9.879 1.715 -6.188 1.00 95.94 153 ALA A CA 1
ATOM 1180 C C . ALA A 1 153 ? -11.054 1.579 -5.209 1.00 95.94 153 ALA A C 1
ATOM 1182 O O . ALA A 1 153 ? -10.875 1.599 -3.991 1.00 95.94 153 ALA A O 1
ATOM 1183 N N . GLU A 1 154 ? -12.257 1.360 -5.741 1.00 97.38 154 GLU A N 1
ATOM 1184 C CA . GLU A 1 154 ? -13.428 0.997 -4.939 1.00 97.38 154 GLU A CA 1
ATOM 1185 C C . GLU A 1 154 ? -13.441 -0.525 -4.721 1.00 97.38 154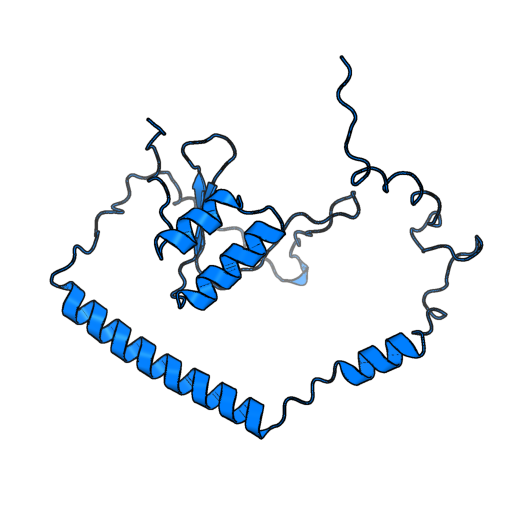 GLU A C 1
ATOM 1187 O O . GLU A 1 154 ? -13.547 -1.298 -5.674 1.00 97.38 154 GLU A O 1
ATOM 1192 N N . LEU A 1 155 ? -13.335 -0.960 -3.463 1.00 97.44 155 LEU A N 1
ATOM 1193 C CA . LEU A 1 155 ? -13.359 -2.371 -3.069 1.00 97.44 155 LEU A CA 1
ATOM 1194 C C . LEU A 1 155 ? -14.521 -2.646 -2.115 1.00 97.44 155 LEU A C 1
ATOM 1196 O O . LEU A 1 155 ? -14.903 -1.793 -1.311 1.00 97.44 155 LEU A O 1
ATOM 1200 N N . THR A 1 156 ? -15.053 -3.869 -2.161 1.00 98.19 156 THR A N 1
ATOM 1201 C CA . THR A 1 156 ? -15.907 -4.357 -1.073 1.00 98.19 156 THR A CA 1
ATOM 1202 C C . THR A 1 156 ? -15.083 -4.462 0.214 1.00 98.19 156 THR A C 1
ATOM 1204 O O . THR A 1 156 ? -13.859 -4.610 0.170 1.00 98.19 156 THR A O 1
ATOM 1207 N N . TRP A 1 157 ? -15.739 -4.403 1.377 1.00 98.00 157 TRP A N 1
ATOM 1208 C CA . TRP A 1 157 ? -15.036 -4.543 2.656 1.00 98.00 157 TRP A CA 1
ATOM 1209 C C . TRP A 1 157 ? -14.274 -5.873 2.760 1.00 98.00 157 TRP A C 1
ATOM 1211 O O . TRP A 1 157 ? -13.138 -5.892 3.231 1.00 98.00 157 TRP A O 1
ATOM 1221 N N . ASP A 1 158 ? -14.856 -6.960 2.250 1.00 98.38 158 ASP A N 1
ATOM 1222 C CA . ASP A 1 158 ? -14.234 -8.285 2.263 1.00 98.38 158 ASP A CA 1
ATOM 1223 C C . ASP A 1 158 ? -12.984 -8.339 1.371 1.00 98.38 158 ASP A C 1
ATOM 1225 O O . ASP A 1 158 ? -11.940 -8.825 1.809 1.00 98.38 158 ASP A O 1
ATOM 1229 N N . ASP A 1 159 ? -13.038 -7.788 0.152 1.00 98.44 159 ASP A N 1
ATOM 1230 C CA . ASP A 1 159 ? -11.868 -7.728 -0.737 1.00 98.44 159 ASP A CA 1
ATOM 1231 C C . ASP A 1 159 ? -10.763 -6.836 -0.161 1.00 98.44 159 ASP A C 1
ATOM 1233 O O . ASP A 1 159 ? -9.579 -7.182 -0.211 1.00 98.44 159 ASP A O 1
ATOM 1237 N N . TYR A 1 160 ? -11.141 -5.713 0.453 1.00 98.50 160 TYR A N 1
ATOM 1238 C CA . TYR A 1 160 ? -10.191 -4.827 1.113 1.00 98.50 160 TYR A CA 1
ATOM 1239 C C . TYR A 1 160 ? -9.524 -5.491 2.326 1.00 98.50 160 TYR A C 1
ATOM 1241 O O . TYR A 1 160 ? -8.308 -5.390 2.504 1.00 98.50 160 TYR A O 1
ATOM 1249 N N . LEU A 1 161 ? -10.279 -6.243 3.133 1.00 98.38 161 LEU A N 1
ATOM 1250 C CA . LEU A 1 161 ? -9.716 -7.026 4.232 1.00 98.38 161 LEU A CA 1
ATOM 1251 C C . LEU A 1 161 ? -8.793 -8.141 3.747 1.00 98.38 161 LEU A C 1
ATOM 1253 O O . LEU A 1 161 ? -7.785 -8.404 4.405 1.00 98.38 161 LEU A O 1
ATOM 1257 N N . ARG A 1 162 ? -9.096 -8.789 2.616 1.00 98.50 162 ARG A N 1
ATOM 1258 C CA . ARG A 1 162 ? -8.196 -9.780 2.007 1.00 98.50 162 ARG A CA 1
ATOM 1259 C C . ARG A 1 162 ? -6.864 -9.144 1.625 1.00 98.50 162 ARG A C 1
ATOM 1261 O O . ARG A 1 162 ? -5.825 -9.684 1.994 1.00 98.50 162 ARG A O 1
ATOM 1268 N N . LEU A 1 163 ? -6.893 -7.978 0.977 1.00 97.94 163 LEU A N 1
ATOM 1269 C CA . LEU A 1 163 ? -5.686 -7.214 0.653 1.00 97.94 163 LEU A CA 1
ATOM 1270 C C . LEU A 1 163 ? -4.870 -6.890 1.915 1.00 97.94 163 LEU A C 1
ATOM 1272 O O . LEU A 1 163 ? -3.690 -7.227 1.984 1.00 97.94 163 LEU A O 1
ATOM 1276 N N . LEU A 1 164 ? -5.498 -6.295 2.937 1.00 98.25 164 LEU A N 1
ATOM 1277 C CA . LEU A 1 164 ? -4.808 -5.945 4.185 1.00 98.25 164 LEU A CA 1
ATOM 1278 C C . LEU A 1 164 ? -4.259 -7.169 4.926 1.00 98.25 164 LEU A C 1
ATOM 1280 O O . LEU A 1 164 ? -3.209 -7.072 5.555 1.00 98.25 164 LEU A O 1
ATOM 1284 N N . THR A 1 165 ? -4.953 -8.306 4.853 1.00 98.50 165 THR A N 1
ATOM 1285 C CA . THR A 1 165 ? -4.506 -9.558 5.476 1.00 98.50 165 THR A CA 1
ATOM 1286 C C . THR A 1 165 ? -3.220 -10.048 4.821 1.00 98.50 165 THR A C 1
ATOM 1288 O O . THR A 1 165 ? -2.238 -10.243 5.529 1.00 98.50 165 THR A O 1
ATOM 1291 N N . VAL A 1 166 ? -3.173 -10.125 3.486 1.00 98.38 166 VAL A N 1
ATOM 1292 C CA . VAL A 1 166 ? -1.950 -10.513 2.760 1.00 98.38 166 VAL A CA 1
ATOM 1293 C C . VAL A 1 166 ? -0.806 -9.549 3.069 1.00 98.38 166 VAL A C 1
ATOM 1295 O O . VAL A 1 166 ? 0.301 -9.984 3.372 1.00 98.38 166 VAL A O 1
ATOM 1298 N N . MET A 1 167 ? -1.064 -8.236 3.052 1.00 97.81 167 MET A N 1
ATOM 1299 C CA . MET A 1 167 ? -0.043 -7.233 3.379 1.00 97.81 167 MET A CA 1
ATOM 1300 C C . MET A 1 167 ? 0.490 -7.378 4.810 1.00 97.81 167 MET A C 1
ATOM 1302 O O . MET A 1 167 ? 1.684 -7.173 5.032 1.00 97.81 167 MET A O 1
ATOM 1306 N N . ALA A 1 168 ? -0.364 -7.724 5.775 1.00 97.81 168 ALA A N 1
ATOM 1307 C CA . ALA A 1 168 ? 0.056 -7.962 7.151 1.00 97.81 168 ALA A CA 1
ATOM 1308 C C . ALA A 1 168 ? 0.869 -9.258 7.292 1.00 97.81 168 ALA A C 1
ATOM 1310 O O . ALA A 1 168 ? 1.912 -9.253 7.941 1.00 97.81 168 ALA A O 1
ATOM 1311 N N . GLU A 1 169 ? 0.449 -10.339 6.630 1.00 98.12 169 GLU A N 1
ATOM 1312 C CA . GLU A 1 169 ? 1.152 -11.630 6.626 1.00 98.12 169 GLU A CA 1
ATOM 1313 C C . GLU A 1 169 ? 2.580 -11.517 6.078 1.00 98.12 169 GLU A C 1
ATOM 1315 O O . GLU A 1 169 ? 3.502 -12.123 6.625 1.00 98.12 169 GLU A O 1
ATOM 1320 N N . VAL A 1 170 ? 2.791 -10.702 5.037 1.00 97.56 170 VAL A N 1
ATOM 1321 C CA . VAL A 1 170 ? 4.133 -10.449 4.480 1.00 97.56 170 VAL A CA 1
ATOM 1322 C C . VAL A 1 170 ? 4.901 -9.332 5.202 1.00 97.56 170 VAL A C 1
ATOM 1324 O O . VAL A 1 170 ? 6.016 -8.994 4.802 1.00 97.56 170 VAL A O 1
ATOM 1327 N N . GLY A 1 171 ? 4.328 -8.745 6.257 1.00 96.56 171 GLY A N 1
ATOM 1328 C CA . GLY A 1 171 ? 4.971 -7.721 7.084 1.00 96.56 171 GLY A CA 1
ATOM 1329 C C . GLY A 1 171 ? 5.045 -6.321 6.464 1.00 96.56 171 GLY A C 1
ATOM 1330 O O . GLY A 1 171 ? 5.839 -5.501 6.920 1.00 96.56 171 GLY A O 1
ATOM 1331 N N . LEU A 1 172 ? 4.239 -6.024 5.437 1.00 96.44 172 LEU A N 1
ATOM 1332 C CA . LEU A 1 172 ? 4.113 -4.676 4.859 1.00 96.44 172 LEU A CA 1
ATOM 1333 C C . LEU A 1 172 ? 3.167 -3.775 5.666 1.00 96.44 172 LEU A C 1
ATOM 1335 O O . LEU A 1 172 ? 3.247 -2.551 5.576 1.00 96.44 172 LEU A O 1
ATOM 1339 N N . VAL A 1 173 ? 2.272 -4.376 6.449 1.00 97.19 173 VAL A N 1
ATOM 1340 C CA . VAL A 1 173 ? 1.341 -3.702 7.361 1.00 97.19 173 VAL A CA 1
ATOM 1341 C C . VAL A 1 173 ? 1.449 -4.352 8.740 1.00 97.19 173 VAL A C 1
ATOM 1343 O O . VAL A 1 173 ? 1.638 -5.558 8.855 1.00 97.19 173 VAL A O 1
ATOM 1346 N N . GLU A 1 174 ? 1.332 -3.567 9.808 1.00 97.06 174 GLU A N 1
ATOM 1347 C CA . GLU A 1 174 ? 1.336 -4.105 11.172 1.00 97.06 174 GLU A CA 1
ATOM 1348 C C . GLU A 1 174 ? 0.038 -4.875 11.472 1.00 97.06 174 GLU A C 1
ATOM 1350 O O . GLU A 1 174 ? -1.062 -4.387 11.205 1.00 97.06 174 GLU A O 1
ATOM 1355 N N . GLU A 1 175 ? 0.141 -6.037 12.121 1.00 97.75 175 GLU A N 1
ATOM 1356 C CA . GLU A 1 175 ? -1.021 -6.851 12.522 1.00 97.75 175 GLU A CA 1
ATOM 1357 C C . GLU A 1 175 ? -2.017 -6.054 13.387 1.00 97.75 175 GLU A C 1
ATOM 1359 O O . GLU A 1 175 ? -3.228 -6.090 13.165 1.00 97.75 175 GLU A O 1
ATOM 1364 N N . GLY A 1 176 ? -1.509 -5.215 14.297 1.00 97.75 176 GLY A N 1
ATOM 1365 C CA . GLY A 1 176 ? -2.344 -4.347 15.132 1.00 97.75 176 GLY A CA 1
ATOM 1366 C C . GLY A 1 176 ? -3.176 -3.329 14.338 1.00 97.75 176 GLY A C 1
ATOM 1367 O O . GLY A 1 176 ? -4.265 -2.940 14.779 1.00 97.75 176 GLY A O 1
ATOM 1368 N N . PHE A 1 177 ? -2.709 -2.913 13.155 1.00 97.38 177 PHE A N 1
ATOM 1369 C CA . PHE A 1 177 ? -3.476 -2.052 12.254 1.00 97.38 177 PHE A CA 1
ATOM 1370 C C . PHE A 1 177 ? -4.629 -2.820 11.597 1.00 97.38 177 PHE A C 1
ATOM 1372 O O . PHE A 1 177 ? -5.760 -2.326 11.598 1.00 97.38 177 PHE A O 1
ATOM 1379 N N . LEU A 1 178 ? -4.372 -4.037 11.107 1.00 98.19 178 LEU A N 1
ATOM 1380 C CA . LEU A 1 178 ? -5.395 -4.920 10.539 1.00 98.19 178 LEU A CA 1
ATOM 1381 C C . LEU A 1 178 ? -6.489 -5.251 11.565 1.00 98.19 178 LEU A C 1
ATOM 1383 O O . LEU A 1 178 ? -7.676 -5.105 11.272 1.00 98.19 178 LEU A O 1
ATOM 1387 N N . ASP A 1 179 ? -6.112 -5.617 12.788 1.00 98.44 179 ASP A N 1
ATOM 1388 C CA . ASP A 1 179 ? -7.062 -5.908 13.867 1.00 98.44 179 ASP A CA 1
ATOM 1389 C C . ASP A 1 179 ? -7.933 -4.705 14.214 1.00 98.44 179 ASP A C 1
ATOM 1391 O O . ASP A 1 179 ? -9.150 -4.809 14.394 1.00 98.44 179 ASP A O 1
ATOM 1395 N N . SER A 1 180 ? -7.301 -3.537 14.286 1.00 98.00 180 SER A N 1
ATOM 1396 C CA . SER A 1 180 ? -7.988 -2.271 14.497 1.00 98.00 180 SER A CA 1
ATOM 1397 C C . SER A 1 180 ? -8.990 -1.979 13.375 1.00 98.00 180 SER A C 1
ATOM 1399 O O . SER A 1 180 ? -10.090 -1.497 13.651 1.00 98.00 180 SER A O 1
ATOM 1401 N N . ALA A 1 181 ? -8.638 -2.283 12.124 1.00 98.12 181 ALA A N 1
ATOM 1402 C CA . ALA A 1 181 ? -9.518 -2.117 10.975 1.00 98.12 181 ALA A CA 1
ATOM 1403 C C . ALA A 1 181 ? -10.715 -3.079 11.027 1.00 98.12 181 ALA A C 1
ATOM 1405 O O . ALA A 1 181 ? -11.857 -2.634 10.910 1.00 98.12 181 ALA A O 1
ATOM 1406 N N . ARG A 1 182 ? -10.472 -4.369 11.299 1.00 98.44 182 ARG A N 1
ATOM 1407 C CA . ARG A 1 182 ? -11.509 -5.406 11.451 1.00 98.44 182 ARG A CA 1
ATOM 1408 C C . ARG A 1 182 ? -12.531 -5.045 12.525 1.00 98.44 182 ARG A C 1
ATOM 1410 O O . ARG A 1 182 ? -13.727 -5.095 12.264 1.00 98.44 182 ARG A O 1
ATOM 1417 N N . LYS A 1 183 ? -12.070 -4.621 13.707 1.00 98.38 183 LYS A N 1
ATOM 1418 C CA . LYS A 1 183 ? -12.946 -4.241 14.832 1.00 98.38 183 LYS A CA 1
ATOM 1419 C C . LYS A 1 183 ? -13.848 -3.048 14.513 1.00 98.38 183 LYS A C 1
ATOM 1421 O O . LYS A 1 183 ? -14.956 -2.977 15.031 1.00 98.38 183 LYS A O 1
ATOM 1426 N N . ARG A 1 184 ? -13.369 -2.102 13.699 1.00 98.25 184 ARG A N 1
ATOM 1427 C CA . ARG A 1 184 ? -14.119 -0.889 13.336 1.00 98.25 184 ARG A CA 1
ATOM 1428 C C . ARG A 1 184 ? -14.960 -1.032 12.070 1.00 98.25 184 ARG A C 1
ATOM 1430 O O . ARG A 1 184 ? -15.840 -0.207 11.862 1.00 98.25 184 ARG A O 1
ATOM 1437 N N . GLY A 1 185 ? -14.661 -2.005 11.210 1.00 98.12 185 GLY A N 1
ATOM 1438 C CA . GLY A 1 185 ? -15.233 -2.077 9.863 1.00 98.12 185 GLY A CA 1
ATOM 1439 C C . GLY A 1 185 ? -14.691 -1.002 8.909 1.00 98.12 185 GLY A C 1
ATOM 1440 O O . GLY A 1 185 ? -15.339 -0.695 7.915 1.00 98.12 185 GLY A O 1
ATOM 1441 N N . THR A 1 186 ? -13.551 -0.374 9.235 1.00 98.38 186 THR A N 1
ATOM 1442 C CA . THR A 1 186 ? -12.915 0.664 8.405 1.00 98.38 186 THR A CA 1
ATOM 1443 C C . THR A 1 186 ? -11.451 0.914 8.794 1.00 98.38 186 THR A C 1
ATOM 1445 O O . THR A 1 186 ? -11.057 0.745 9.959 1.00 98.38 186 THR A O 1
ATOM 1448 N N . THR A 1 187 ? -10.631 1.356 7.839 1.00 97.88 187 THR A N 1
ATOM 1449 C CA . THR A 1 187 ? -9.276 1.871 8.084 1.00 97.88 187 THR A CA 1
ATOM 1450 C C . THR A 1 187 ? -9.287 3.383 8.254 1.00 97.88 187 THR A C 1
ATOM 1452 O O . THR A 1 187 ? -10.073 4.103 7.651 1.00 97.88 187 THR A O 1
ATOM 1455 N N . LEU A 1 188 ? -8.394 3.877 9.111 1.00 96.38 188 LEU A N 1
ATOM 1456 C CA . LEU A 1 188 ? -8.216 5.303 9.354 1.00 96.38 188 LEU A CA 1
ATOM 1457 C C . LEU A 1 188 ? -6.720 5.586 9.372 1.00 96.38 188 LEU A C 1
ATOM 1459 O O . LEU A 1 188 ? -5.982 4.988 10.159 1.00 96.38 188 LEU A O 1
ATOM 1463 N N . LEU A 1 189 ? -6.285 6.488 8.502 1.00 95.62 189 LEU A N 1
ATOM 1464 C CA . LEU A 1 189 ? -4.918 6.994 8.458 1.00 95.62 189 LEU A CA 1
ATOM 1465 C C . LEU A 1 189 ? -4.903 8.409 9.032 1.00 95.62 189 LEU A C 1
ATOM 1467 O O . LEU A 1 189 ? -5.902 9.128 8.966 1.00 95.62 189 LEU A O 1
ATOM 1471 N N . ARG A 1 190 ? -3.777 8.819 9.621 1.00 93.25 190 ARG A N 1
ATOM 1472 C CA . ARG A 1 190 ? -3.631 10.219 10.040 1.00 93.25 190 ARG A CA 1
ATOM 1473 C C . ARG A 1 190 ? -3.495 11.098 8.808 1.00 93.25 190 ARG A C 1
ATOM 1475 O O . ARG A 1 190 ? -2.832 10.720 7.843 1.00 93.25 190 ARG A O 1
ATOM 1482 N N . LEU A 1 191 ? -4.071 12.291 8.870 1.00 89.31 191 LEU A N 1
ATOM 1483 C CA . LEU A 1 191 ? -3.822 13.292 7.844 1.00 89.31 191 LEU A CA 1
ATOM 1484 C C . LEU A 1 191 ? -2.330 13.672 7.830 1.00 89.31 191 LEU A C 1
ATOM 1486 O O . LEU A 1 191 ? -1.681 13.636 8.886 1.00 89.31 191 LEU A O 1
ATOM 1490 N N . PRO A 1 192 ? -1.777 14.033 6.660 1.00 81.56 192 PRO A N 1
ATOM 1491 C CA . PRO A 1 192 ? -0.417 14.550 6.571 1.00 81.56 192 PRO A CA 1
ATOM 1492 C C . PRO A 1 192 ? -0.201 15.701 7.564 1.00 81.56 192 PRO A C 1
ATOM 1494 O O . PRO A 1 192 ? -1.033 16.598 7.674 1.00 81.56 192 PRO A O 1
ATOM 1497 N N . GLY A 1 193 ? 0.894 15.648 8.324 1.00 81.69 193 GLY A N 1
ATOM 1498 C CA . GLY A 1 193 ? 1.235 16.664 9.329 1.00 81.69 193 GLY A CA 1
ATOM 1499 C C . GLY A 1 193 ? 0.580 16.501 10.709 1.00 81.69 193 GLY A C 1
ATOM 1500 O O . GLY A 1 193 ? 0.963 17.213 11.632 1.00 81.69 193 GLY A O 1
ATOM 1501 N N . VAL A 1 194 ? -0.346 15.553 10.903 1.00 88.81 194 VAL A N 1
ATOM 1502 C CA . VAL A 1 194 ? -0.979 15.313 12.214 1.00 88.81 194 VAL A CA 1
ATOM 1503 C C . VAL A 1 194 ? -0.190 14.279 13.024 1.00 88.81 194 VAL A C 1
ATOM 1505 O O . VAL A 1 194 ? -0.086 13.115 12.631 1.00 88.81 194 VAL A O 1
ATOM 1508 N N . THR A 1 195 ? 0.350 14.683 14.177 1.00 87.38 195 THR A N 1
ATOM 1509 C CA . THR A 1 195 ? 1.141 13.822 15.076 1.00 87.38 195 THR A CA 1
ATOM 1510 C C . THR A 1 195 ? 0.269 12.974 16.014 1.00 87.38 195 THR A C 1
ATOM 1512 O O . THR A 1 195 ? -0.924 13.223 16.189 1.00 87.38 195 THR A O 1
ATOM 1515 N N . LYS A 1 196 ? 0.862 11.930 16.618 1.00 84.06 196 LYS A N 1
ATOM 1516 C CA . LYS A 1 196 ? 0.253 11.230 17.766 1.00 84.06 196 LYS A CA 1
ATOM 1517 C C . LYS A 1 196 ? 0.205 12.197 18.963 1.00 84.06 196 LYS A C 1
ATOM 1519 O O . LYS A 1 196 ? 1.198 12.903 19.142 1.00 84.06 196 LYS A O 1
ATOM 1524 N N . PRO A 1 197 ? -0.902 12.250 19.727 1.00 76.69 197 PRO A N 1
ATOM 1525 C CA . PRO A 1 197 ? -0.893 12.888 21.039 1.00 76.69 197 PRO A CA 1
ATOM 1526 C C . PRO A 1 197 ? 0.060 12.164 21.996 1.00 76.69 197 PRO A C 1
ATOM 1528 O O . PRO A 1 197 ? 0.323 10.956 21.768 1.00 76.69 197 PRO A O 1
#

Organism: NCBI:txid138336

pLDDT: mean 73.82, std 21.05, range [32.28, 98.5]

Radius of gyration: 24.74 Å; chains: 1; bounding box: 58×60×60 Å

Foldseek 3Di:
DDDDDDPVPPDDPPPPPQADPVGAGDDPNDGDDPVNPPQDPVSVVVVVVVPPPCPPVNVVVVVVVVVVVVVVVVVVVVVCVVVVVPPDDCPPVPDPDPPPVPPVPDPDDPPVPDDDDAQQDVPNHGDDDDDDPFDWDWADAPDPPDTDIDTPDDDDLVVVLVVVVVCCVVPVDPPVQSVVCVVVSHHDGDDPPDDDD

Secondary structure (DSSP, 8-state):
---PPPGGG--SSSSTTSB-TTSPBEETTEE--TTS----HHHHHHHHHTS----HHHHHHHHHHHHHHHHHHHHHHHHHHHHTTSS---TT------STT---------GGG-----SB-TTS-B------SS-EEEEE-SSTT-EEEEE-----HHHHHHHHHHHHHTTSS-HHHHHHHHHHTS---PPTTPPP-

Sequence (197 aa):
MSAARDPRFLRGAEQADAYAADGAPLVDGEPVRRDDAGFSETQRQWAAADRFYVDPEEAAAAKKAQKRWRRISDEFRAAVLAIGRLTHYHPSVDSQTYPVDRVFKLPVVPADEANVASSLLTNGRHAPAIDVDLPVHAVPSSTPGHSHLYIDAELTWDDYLRLLTVMAEVGLVEEGFLDSARKRGTTLLRLPGVTKP